Protein AF-A0A1M6MEI1-F1 (afdb_monomer)

Radius of gyration: 16.72 Å; Cα contacts (8 Å, |Δi|>4): 181; chains: 1; bounding box: 36×34×51 Å

Sequence (189 aa):
MNKIDYITAVLEKFIKTFIIKYEYYNIGIIKKIRIDSRKNLEYDEKKWCDYFLKKSCLNYCAKFMFLRLYEDKGFITSKLNRKGLVVWESFVKNIKERYDILYNLAVTDIINNDEVEDIFRETDYDMYKIDNELAHIIINGFLDVDFSRIEDEDLKEVFRNIYPLDEREEKNFSEFYLSAPAFDYILSL

pLDDT: mean 93.65, std 3.79, range [71.94, 98.62]

Secondary structure (DSSP, 8-state):
--HHHHHHHHHHHHHHHHHHHHTTTTHHHHHHHHHHTTGGGTS-HHHHHHHHHHHHHHHHHHHHHHHHHHHHTTSS---SSHHHHHHHHHH-SS-TT-HHHHHHHHHHHHHT-TTSHHHH---GGGGS---HHHHHHHHHHTTT--GGG--HHHHHHHHHHHS-HHHHHHH-TTTSSS--HHHHHHHH-

Mean predicted aligned error: 3.47 Å

Solvent-accessible surface area (backbone atoms only — not comparable to full-atom values): 10661 Å² total; per-residue (Å²): 131,58,74,57,59,50,53,36,54,39,49,51,52,44,47,54,52,50,49,69,72,43,74,77,54,62,50,74,58,55,53,48,52,35,56,76,69,60,43,59,83,82,37,58,72,66,60,43,52,54,50,52,53,52,52,24,47,47,23,51,53,33,45,51,54,49,53,44,32,39,27,58,64,60,79,40,83,61,48,62,39,53,71,14,42,56,51,46,51,71,73,40,84,89,54,59,85,40,33,26,59,51,50,52,53,53,52,56,60,49,57,75,33,83,93,44,32,72,45,64,54,87,49,84,60,61,75,66,78,71,41,46,68,59,29,40,49,51,38,66,61,37,28,86,60,76,36,60,79,62,49,73,67,55,52,44,52,37,45,45,66,82,51,32,69,68,58,42,71,73,61,38,63,90,75,46,76,74,85,46,45,24,33,53,51,57,78,69,110

Organism: NCBI:txid1121266

Nearest PDB structures (foldseek):
  3nuh-assembly1_A-2  TM=3.455E-01  e=3.089E+00  Escherichia coli K-12

Foldseek 3Di:
DDLLVLLLVLLLVLLVVQCVVCVPPPLVVQVVVCVVLVVVVVDDSNLSSSLLSNLLSLLVSLVLLVLLQCCLLPVFPDCLALVNLVVLPVVDDPCSLFLLVSVVVSLVRVCPDPVCVQSSPDDPSCPDRCGSVSSCSNSVSCHPPRSPPQDLVSLLSSCCSNCPPVNCVVSVSVPRDDDSRSSVVSVVD

Structure (mmCIF, N/CA/C/O backbone):
data_AF-A0A1M6MEI1-F1
#
_entry.id   AF-A0A1M6MEI1-F1
#
loop_
_atom_site.group_PDB
_atom_site.id
_atom_site.type_symbol
_atom_site.label_atom_id
_atom_site.label_alt_id
_atom_site.label_comp_id
_atom_site.label_asym_id
_atom_site.label_entity_id
_atom_site.label_seq_id
_atom_site.pdbx_PDB_ins_code
_atom_site.Cartn_x
_atom_site.Cartn_y
_atom_site.Cartn_z
_atom_site.occupancy
_atom_site.B_iso_or_equiv
_atom_site.auth_seq_id
_atom_site.auth_comp_id
_atom_site.auth_asym_id
_atom_site.auth_atom_id
_atom_site.pdbx_PDB_model_num
ATOM 1 N N . MET A 1 1 ? -0.232 20.319 10.196 1.00 71.94 1 MET A N 1
ATOM 2 C CA . MET A 1 1 ? -0.206 19.394 9.050 1.00 71.94 1 MET A CA 1
ATOM 3 C C . MET A 1 1 ? -1.643 19.001 8.776 1.00 71.94 1 MET A C 1
ATOM 5 O O . MET A 1 1 ? -2.331 18.690 9.747 1.00 71.94 1 MET A O 1
ATOM 9 N N . ASN A 1 2 ? -2.134 19.148 7.544 1.00 89.50 2 ASN A N 1
ATOM 10 C CA . ASN A 1 2 ? -3.510 18.751 7.235 1.00 89.50 2 ASN A CA 1
ATOM 11 C C . ASN A 1 2 ? -3.611 17.201 7.216 1.00 89.50 2 ASN A C 1
ATOM 13 O O . ASN A 1 2 ? -2.599 16.504 7.338 1.00 89.50 2 ASN A O 1
ATOM 17 N N . LYS A 1 3 ? -4.829 16.650 7.128 1.00 92.12 3 LYS A N 1
ATOM 18 C CA . LYS A 1 3 ? -5.055 15.190 7.163 1.00 92.12 3 LYS A CA 1
ATOM 19 C C . LYS A 1 3 ? -4.342 14.466 6.011 1.00 92.12 3 LYS A C 1
ATOM 21 O O . LYS A 1 3 ? -3.754 13.412 6.234 1.00 92.12 3 LYS A O 1
ATOM 26 N N . ILE A 1 4 ? -4.382 15.042 4.812 1.00 94.94 4 ILE A N 1
ATOM 27 C CA . ILE A 1 4 ? -3.808 14.470 3.590 1.00 94.94 4 ILE A CA 1
ATOM 28 C C . ILE A 1 4 ? -2.283 14.459 3.652 1.00 94.94 4 ILE A C 1
ATOM 30 O O . ILE A 1 4 ? -1.674 13.423 3.395 1.00 94.94 4 ILE A O 1
ATOM 34 N N . ASP A 1 5 ? -1.668 15.554 4.091 1.00 95.44 5 ASP A N 1
ATOM 35 C CA . ASP A 1 5 ? -0.231 15.667 4.337 1.00 95.44 5 ASP A CA 1
ATOM 36 C C . ASP A 1 5 ? 0.234 14.605 5.344 1.00 95.44 5 ASP A C 1
ATOM 38 O O . ASP A 1 5 ? 1.271 13.973 5.158 1.00 95.44 5 ASP A O 1
ATOM 42 N N . TYR A 1 6 ? -0.541 14.382 6.415 1.00 96.50 6 TYR A N 1
ATOM 43 C CA . TYR A 1 6 ? -0.221 13.363 7.416 1.00 96.50 6 TYR A CA 1
ATOM 44 C C . TYR A 1 6 ? -0.275 11.955 6.825 1.00 96.50 6 TYR A C 1
ATOM 46 O O . TYR A 1 6 ? 0.666 11.181 7.007 1.00 96.50 6 TYR A O 1
ATOM 54 N N . ILE A 1 7 ? -1.345 11.632 6.091 1.00 97.12 7 ILE A N 1
ATOM 55 C CA . ILE A 1 7 ? -1.482 10.330 5.433 1.00 97.12 7 ILE A CA 1
ATOM 56 C C . ILE A 1 7 ? -0.337 10.115 4.439 1.00 97.12 7 ILE A C 1
ATOM 58 O O . ILE A 1 7 ? 0.319 9.073 4.465 1.00 97.12 7 ILE A O 1
ATOM 62 N N . THR A 1 8 ? -0.057 11.128 3.621 1.00 97.62 8 THR A N 1
ATOM 63 C CA . THR A 1 8 ? 1.033 11.135 2.643 1.00 97.62 8 THR A CA 1
ATOM 64 C C . THR A 1 8 ? 2.371 10.857 3.325 1.00 97.62 8 THR A C 1
ATOM 66 O O . THR A 1 8 ? 3.061 9.922 2.934 1.00 97.62 8 THR A O 1
ATOM 69 N N . ALA A 1 9 ? 2.706 11.570 4.404 1.00 97.88 9 ALA A N 1
ATOM 70 C CA . ALA A 1 9 ? 3.971 11.389 5.117 1.00 97.88 9 ALA A CA 1
ATOM 71 C C . ALA A 1 9 ? 4.140 9.973 5.704 1.00 97.88 9 ALA A C 1
ATOM 73 O O . ALA A 1 9 ? 5.242 9.413 5.709 1.00 97.88 9 ALA A O 1
ATOM 74 N N . VAL A 1 10 ? 3.055 9.362 6.195 1.00 98.12 10 VAL A N 1
ATOM 75 C CA . VAL A 1 10 ? 3.074 7.967 6.666 1.00 98.12 10 VAL A CA 1
ATOM 76 C C . VAL A 1 10 ? 3.338 7.007 5.505 1.00 98.12 10 VAL A C 1
ATOM 78 O O . VAL A 1 10 ? 4.180 6.113 5.637 1.00 98.12 10 VAL A O 1
ATOM 81 N N . LEU A 1 11 ? 2.673 7.200 4.361 1.00 98.50 11 LEU A N 1
ATOM 82 C CA . LEU A 1 11 ? 2.892 6.378 3.169 1.00 98.50 11 LEU A CA 1
ATOM 83 C 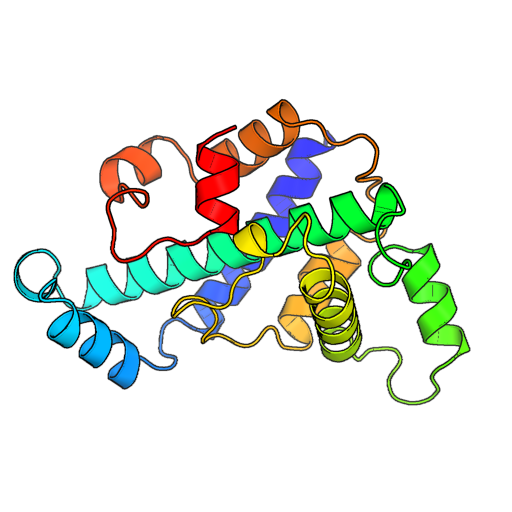C . LEU A 1 11 ? 4.298 6.558 2.600 1.00 98.50 11 LEU A C 1
ATOM 85 O O . LEU A 1 11 ? 4.933 5.568 2.266 1.00 98.50 11 LEU A O 1
ATOM 89 N N . GLU A 1 12 ? 4.837 7.773 2.549 1.00 98.31 12 GLU A N 1
ATOM 90 C CA . GLU A 1 12 ? 6.216 8.026 2.118 1.00 98.31 12 GLU A CA 1
ATOM 91 C C . GLU A 1 12 ? 7.230 7.290 2.998 1.00 98.31 12 GLU A C 1
ATOM 93 O O . GLU A 1 12 ? 8.173 6.676 2.489 1.00 98.31 12 GLU A O 1
ATOM 98 N N . LYS A 1 13 ? 7.017 7.291 4.321 1.00 98.50 13 LYS A N 1
ATOM 99 C CA . LYS A 1 13 ? 7.840 6.515 5.255 1.00 98.50 13 LYS A CA 1
ATOM 100 C C . LYS A 1 13 ? 7.749 5.020 4.956 1.00 98.50 13 LYS A C 1
ATOM 102 O O . LYS A 1 13 ? 8.784 4.359 4.891 1.00 98.50 13 LYS A O 1
ATOM 107 N N . PHE A 1 14 ? 6.540 4.497 4.760 1.00 98.62 14 PHE A N 1
ATOM 108 C CA . PHE A 1 14 ? 6.327 3.099 4.390 1.00 98.62 14 PHE A CA 1
ATOM 109 C C . PHE A 1 14 ? 7.024 2.756 3.068 1.00 98.62 14 PHE A C 1
ATOM 111 O O . PHE A 1 14 ? 7.788 1.796 3.026 1.00 98.62 14 PHE A O 1
ATOM 118 N N . ILE A 1 15 ? 6.833 3.571 2.026 1.00 98.56 15 ILE A N 1
ATOM 119 C CA . ILE A 1 15 ? 7.436 3.391 0.701 1.00 98.56 15 ILE A CA 1
ATOM 120 C C . ILE A 1 15 ? 8.951 3.346 0.827 1.00 98.56 15 ILE A C 1
ATOM 122 O O . ILE A 1 15 ? 9.580 2.406 0.350 1.00 98.56 15 ILE A O 1
ATOM 126 N N . LYS A 1 16 ? 9.554 4.323 1.507 1.00 98.44 16 LYS A N 1
ATOM 127 C CA . LYS A 1 16 ? 11.005 4.365 1.696 1.00 98.44 16 LYS A CA 1
ATOM 128 C C . LYS A 1 16 ? 11.522 3.086 2.358 1.00 98.44 16 LYS A C 1
ATOM 130 O O . LYS A 1 16 ? 12.488 2.505 1.868 1.00 98.44 16 LYS A O 1
ATOM 135 N N . THR A 1 17 ? 10.883 2.639 3.439 1.00 98.50 17 THR A N 1
ATOM 136 C CA . THR A 1 17 ? 11.276 1.402 4.127 1.00 98.50 17 THR A CA 1
ATOM 137 C C . THR A 1 17 ? 11.083 0.176 3.236 1.00 98.50 17 THR A C 1
ATOM 139 O O . THR A 1 17 ? 11.976 -0.664 3.168 1.00 98.50 17 THR A O 1
ATOM 142 N N . PHE A 1 18 ? 9.966 0.085 2.512 1.00 98.50 18 PHE A N 1
ATOM 143 C CA . PHE A 1 18 ? 9.658 -1.026 1.612 1.00 98.50 18 PHE A CA 1
ATOM 144 C C . PHE A 1 18 ? 10.686 -1.147 0.481 1.00 98.50 18 PHE A C 1
ATOM 146 O O . PHE A 1 18 ? 11.224 -2.231 0.259 1.00 98.50 18 PHE A O 1
ATOM 153 N N . ILE A 1 19 ? 11.009 -0.037 -0.192 1.00 97.88 19 ILE A N 1
ATOM 154 C CA . ILE A 1 19 ? 11.993 -0.022 -1.282 1.00 97.88 19 ILE A CA 1
ATOM 155 C C . ILE A 1 19 ? 13.370 -0.452 -0.770 1.00 97.88 19 ILE A C 1
ATOM 157 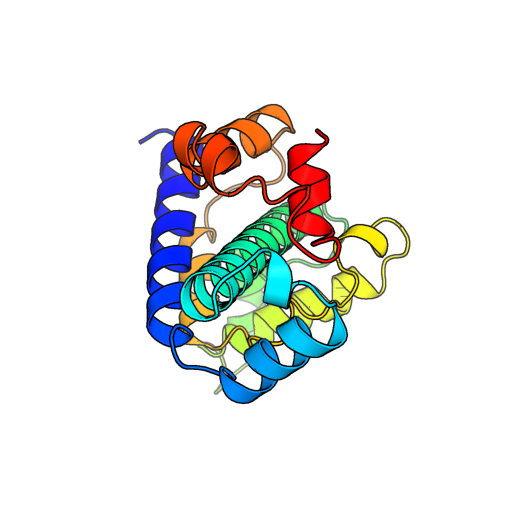O O . ILE A 1 19 ? 13.956 -1.367 -1.337 1.00 97.88 19 ILE A O 1
ATOM 161 N N . ILE A 1 20 ? 13.861 0.132 0.332 1.00 97.38 20 ILE A N 1
ATOM 162 C CA . ILE A 1 20 ? 15.171 -0.226 0.911 1.00 97.38 20 ILE A CA 1
ATOM 163 C C . ILE A 1 20 ? 15.230 -1.716 1.261 1.00 97.38 20 ILE A C 1
ATOM 165 O O . ILE A 1 20 ? 16.236 -2.383 1.031 1.00 97.38 20 ILE A O 1
ATOM 169 N N . LYS A 1 21 ? 14.146 -2.245 1.825 1.00 96.56 21 LYS A N 1
ATOM 170 C CA . LYS A 1 21 ? 14.078 -3.633 2.280 1.00 96.56 21 LYS A CA 1
ATOM 171 C C . LYS A 1 21 ? 14.090 -4.634 1.131 1.00 96.56 21 LYS A C 1
ATOM 173 O O . LYS A 1 21 ? 14.658 -5.716 1.271 1.00 96.56 21 LYS A O 1
ATOM 178 N N . TYR A 1 22 ? 13.457 -4.282 0.016 1.00 97.19 22 TYR A N 1
ATOM 179 C CA . TYR A 1 22 ? 13.192 -5.210 -1.076 1.00 97.19 22 TYR A CA 1
ATOM 180 C C . TYR A 1 22 ? 13.943 -4.917 -2.375 1.00 97.19 22 TYR A C 1
ATOM 182 O O . TYR A 1 22 ? 13.792 -5.692 -3.315 1.00 97.19 22 TYR A O 1
ATOM 190 N N . GLU A 1 23 ? 14.807 -3.897 -2.411 1.00 93.00 23 GLU A N 1
ATOM 191 C CA . GLU A 1 23 ? 15.636 -3.527 -3.574 1.00 93.00 23 GLU A CA 1
ATOM 192 C C . GLU A 1 23 ? 16.345 -4.739 -4.200 1.00 93.00 23 GLU A C 1
ATOM 194 O O . GLU A 1 23 ? 16.345 -4.908 -5.418 1.00 93.00 23 GLU A O 1
ATOM 199 N N . TYR A 1 24 ? 16.880 -5.634 -3.361 1.00 90.75 24 TYR A N 1
ATOM 200 C CA . TYR A 1 24 ? 17.594 -6.834 -3.810 1.00 90.75 24 TYR A CA 1
ATOM 201 C C . TYR A 1 24 ? 16.831 -8.147 -3.605 1.00 90.75 24 TYR A C 1
ATOM 203 O O . TYR A 1 24 ? 17.359 -9.235 -3.856 1.00 90.75 24 TYR A O 1
ATOM 211 N N . TYR A 1 25 ? 15.586 -8.074 -3.145 1.00 87.69 25 TYR A N 1
ATOM 212 C CA . TYR A 1 25 ? 14.797 -9.253 -2.823 1.00 87.69 25 TYR A CA 1
ATOM 213 C C . TYR A 1 25 ? 14.181 -9.858 -4.080 1.00 87.69 25 TYR A C 1
ATOM 215 O O . TYR A 1 25 ? 13.648 -9.151 -4.930 1.00 87.69 25 TYR A O 1
ATOM 223 N N . ASN A 1 26 ? 14.244 -11.185 -4.202 1.00 88.94 26 ASN A N 1
ATOM 224 C CA . ASN A 1 26 ? 13.661 -11.928 -5.321 1.00 88.94 26 ASN A CA 1
ATOM 225 C C . ASN A 1 26 ? 14.102 -11.467 -6.727 1.00 88.94 26 ASN A C 1
ATOM 227 O O . ASN A 1 26 ? 13.437 -11.821 -7.698 1.00 88.94 26 ASN A O 1
ATOM 231 N N . ILE A 1 27 ? 15.243 -10.772 -6.881 1.00 90.25 27 ILE A N 1
ATOM 232 C CA . ILE A 1 27 ? 15.723 -10.285 -8.192 1.00 90.25 27 ILE A CA 1
ATOM 233 C C . ILE A 1 27 ? 15.721 -11.414 -9.233 1.00 90.25 27 ILE A C 1
ATOM 235 O O . ILE A 1 27 ? 15.251 -11.219 -10.348 1.00 90.25 27 ILE A O 1
ATOM 239 N N . GLY A 1 28 ? 16.198 -12.616 -8.891 1.00 90.50 28 GLY A N 1
ATOM 240 C CA . GLY A 1 28 ? 16.197 -13.749 -9.825 1.00 90.50 28 GLY A CA 1
ATOM 241 C C . GLY A 1 28 ? 14.801 -14.116 -10.349 1.00 90.50 28 GLY A C 1
ATOM 242 O O . GLY A 1 28 ? 14.644 -14.406 -11.533 1.00 90.50 28 GLY A O 1
ATOM 243 N N . ILE A 1 29 ? 13.782 -14.046 -9.489 1.00 92.81 29 ILE A N 1
ATOM 244 C CA . ILE A 1 29 ? 12.383 -14.298 -9.858 1.00 92.81 29 ILE A CA 1
ATOM 245 C C . ILE A 1 29 ? 11.860 -13.145 -10.719 1.00 92.81 29 ILE A C 1
ATOM 247 O O . ILE A 1 29 ? 11.308 -13.388 -11.785 1.00 92.81 29 ILE A O 1
ATOM 251 N N . ILE A 1 30 ? 12.110 -11.897 -10.323 1.00 93.62 30 ILE A N 1
ATOM 252 C CA . ILE A 1 30 ? 11.672 -10.699 -11.057 1.00 93.62 30 ILE A CA 1
ATOM 253 C C . ILE A 1 30 ? 12.281 -10.662 -12.468 1.00 93.62 30 ILE A C 1
ATOM 255 O O . ILE A 1 30 ? 11.588 -10.362 -13.442 1.00 93.62 30 ILE A O 1
ATOM 259 N N . LYS A 1 31 ? 13.555 -11.050 -12.613 1.00 92.62 31 LYS A N 1
ATOM 260 C CA . LYS A 1 31 ? 14.217 -11.230 -13.915 1.00 92.62 31 LYS A CA 1
ATOM 261 C C . LYS A 1 31 ? 13.522 -12.282 -14.767 1.00 92.62 31 LYS A C 1
ATOM 263 O O . LYS A 1 31 ? 13.373 -12.079 -15.969 1.00 92.62 31 LYS A O 1
ATOM 268 N N . LYS A 1 32 ? 13.118 -13.401 -14.162 1.00 93.69 32 LYS A N 1
ATOM 269 C CA . LYS A 1 32 ? 12.383 -14.455 -14.862 1.00 93.69 32 LYS A CA 1
ATOM 270 C C . LYS A 1 32 ? 11.028 -13.933 -15.353 1.00 93.69 32 LYS A C 1
ATOM 272 O O . LYS A 1 32 ? 10.746 -14.073 -16.535 1.00 93.69 32 LYS A O 1
ATOM 277 N N . ILE A 1 33 ? 10.272 -13.224 -14.508 1.00 94.19 33 ILE A N 1
ATOM 278 C CA . ILE A 1 33 ? 8.998 -12.582 -14.887 1.00 94.19 33 ILE A CA 1
ATOM 279 C C . ILE A 1 33 ? 9.200 -11.618 -16.071 1.00 94.19 33 ILE A C 1
ATOM 281 O O . ILE A 1 33 ? 8.412 -11.619 -17.017 1.00 94.19 33 ILE A O 1
ATOM 285 N N . ARG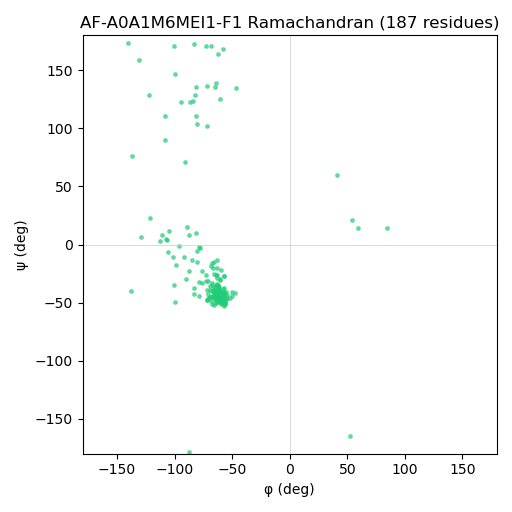 A 1 34 ? 10.290 -10.836 -16.089 1.00 94.38 34 ARG A N 1
ATOM 286 C CA . ARG A 1 34 ? 10.635 -9.960 -17.229 1.00 94.38 34 ARG A CA 1
ATOM 287 C C . ARG A 1 34 ? 10.774 -10.718 -18.548 1.00 94.38 34 ARG A C 1
ATOM 289 O O . ARG A 1 34 ? 10.341 -10.235 -19.592 1.00 94.38 34 ARG A O 1
ATOM 296 N N . ILE A 1 35 ? 11.446 -11.866 -18.508 1.00 91.75 35 ILE A N 1
ATOM 297 C CA . ILE A 1 35 ? 11.702 -12.693 -19.691 1.00 91.75 35 ILE A CA 1
ATOM 298 C C . ILE A 1 35 ? 10.401 -13.361 -20.140 1.00 91.75 35 ILE A C 1
ATOM 300 O O . ILE A 1 35 ? 10.047 -13.278 -21.315 1.00 91.75 35 ILE A O 1
ATOM 304 N N . ASP A 1 36 ? 9.662 -13.953 -19.202 1.00 92.19 36 ASP A N 1
ATOM 305 C CA . ASP A 1 36 ? 8.414 -14.670 -19.475 1.00 92.19 36 ASP A CA 1
ATOM 306 C C . ASP A 1 36 ? 7.332 -13.724 -20.033 1.00 92.19 36 ASP A C 1
ATOM 308 O O . ASP A 1 36 ? 6.588 -14.088 -20.944 1.00 92.19 36 ASP A O 1
ATOM 312 N N . SER A 1 37 ? 7.309 -12.468 -19.573 1.00 90.94 37 SER A N 1
ATOM 313 C CA . SER A 1 37 ? 6.423 -11.407 -20.078 1.00 90.94 37 SER A CA 1
ATOM 314 C C . SER A 1 37 ? 6.869 -10.772 -21.401 1.00 90.94 37 SER A C 1
ATOM 316 O O . SER A 1 37 ? 6.164 -9.916 -21.933 1.00 90.94 37 SER A O 1
ATOM 318 N N . ARG A 1 38 ? 8.031 -11.168 -21.946 1.00 90.06 38 ARG A N 1
ATOM 319 C CA . ARG A 1 38 ? 8.661 -10.603 -23.161 1.00 90.06 38 ARG A CA 1
ATOM 320 C C . ARG A 1 38 ? 8.975 -9.105 -23.088 1.00 90.06 38 ARG A C 1
ATOM 322 O O . ARG A 1 38 ? 9.307 -8.485 -24.098 1.00 90.06 38 ARG A O 1
ATOM 329 N N . LYS A 1 39 ? 8.930 -8.517 -21.892 1.00 87.56 39 LYS A N 1
ATOM 330 C CA . LYS A 1 39 ? 9.238 -7.102 -21.650 1.00 87.56 39 LYS A CA 1
ATOM 331 C C . LYS A 1 39 ? 10.739 -6.809 -21.606 1.00 87.56 39 LYS A C 1
ATOM 333 O O . LYS A 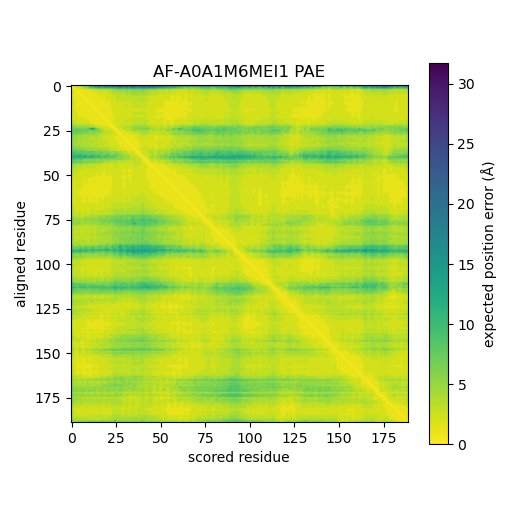1 39 ? 11.141 -5.653 -21.530 1.00 87.56 39 LYS A O 1
ATOM 338 N N . ASN A 1 40 ? 11.585 -7.832 -21.738 1.00 83.38 40 ASN A N 1
ATOM 339 C CA . ASN A 1 40 ? 13.043 -7.707 -21.836 1.00 83.38 40 ASN A CA 1
ATOM 340 C C . ASN A 1 40 ? 13.540 -6.932 -23.074 1.00 83.38 40 ASN A C 1
ATOM 342 O O . ASN A 1 40 ? 14.719 -6.591 -23.118 1.00 83.38 40 ASN A O 1
ATOM 346 N N . LEU A 1 41 ? 12.680 -6.684 -24.069 1.00 85.00 41 LEU A N 1
ATOM 347 C CA . LEU A 1 41 ? 12.983 -5.836 -25.232 1.00 85.00 41 LEU A CA 1
ATOM 348 C C . LEU A 1 41 ? 12.684 -4.349 -24.985 1.00 85.00 41 LEU A C 1
ATOM 350 O O . LEU A 1 41 ? 13.243 -3.497 -25.667 1.00 85.00 41 LEU A O 1
ATOM 354 N N . GLU A 1 42 ? 11.807 -4.048 -24.027 1.00 87.00 42 GLU A N 1
ATOM 355 C CA . GLU A 1 42 ? 11.344 -2.689 -23.715 1.00 87.00 42 GLU A CA 1
ATOM 356 C C . GLU A 1 42 ? 12.067 -2.110 -22.491 1.00 87.00 42 GLU A C 1
ATOM 358 O O . GLU A 1 42 ? 12.355 -0.916 -22.438 1.00 87.00 42 GLU A O 1
ATOM 363 N N . TYR A 1 43 ? 12.385 -2.964 -21.513 1.00 89.50 43 TYR A N 1
ATOM 364 C CA . TYR A 1 43 ? 12.997 -2.568 -20.250 1.00 89.50 43 TYR A CA 1
ATOM 365 C C . TYR A 1 43 ? 14.326 -3.284 -20.031 1.00 89.50 43 TYR A C 1
ATOM 367 O O . TYR A 1 43 ? 14.414 -4.523 -20.044 1.00 89.50 43 TYR A O 1
ATOM 375 N N . ASP A 1 44 ? 15.362 -2.500 -19.730 1.00 93.38 44 ASP A N 1
ATOM 376 C CA . ASP A 1 44 ? 16.565 -3.052 -19.125 1.00 93.38 44 ASP A CA 1
ATOM 377 C C . ASP A 1 44 ? 16.246 -3.664 -17.751 1.00 93.38 44 ASP A C 1
ATOM 379 O O . ASP A 1 44 ? 15.171 -3.482 -17.174 1.00 93.38 44 ASP A O 1
ATOM 383 N N . GLU A 1 45 ? 17.172 -4.473 -17.251 1.00 92.38 45 GLU A N 1
ATOM 384 C CA . GLU A 1 45 ? 16.929 -5.266 -16.052 1.00 92.38 45 GLU A CA 1
ATOM 385 C C . GLU A 1 45 ? 16.733 -4.401 -14.809 1.00 92.38 45 GLU A C 1
ATOM 387 O O . GLU A 1 45 ? 15.856 -4.689 -13.997 1.00 92.38 45 GLU A O 1
ATOM 392 N N . LYS A 1 46 ? 17.534 -3.342 -14.676 1.00 92.94 46 LYS A N 1
ATOM 393 C CA . LYS A 1 46 ? 17.491 -2.460 -13.518 1.00 92.94 46 LYS A CA 1
ATOM 394 C C . LYS A 1 46 ? 16.169 -1.705 -13.508 1.00 92.94 46 LYS A C 1
ATOM 396 O O . LYS A 1 46 ? 15.437 -1.779 -12.528 1.00 92.94 46 LYS A O 1
ATOM 401 N N . LYS A 1 47 ? 15.818 -1.081 -14.637 1.00 93.50 47 LYS A N 1
ATOM 402 C CA . LYS A 1 47 ? 14.557 -0.352 -14.795 1.00 93.50 47 LYS A CA 1
ATOM 403 C C . LYS A 1 47 ? 13.351 -1.247 -14.526 1.00 93.50 47 LYS A C 1
ATOM 405 O O . LYS A 1 47 ? 12.429 -0.835 -13.831 1.00 93.50 47 LYS A O 1
ATOM 410 N N . TRP A 1 48 ? 13.372 -2.483 -15.027 1.00 95.25 48 TRP A N 1
ATOM 411 C CA . TRP A 1 48 ? 12.317 -3.457 -14.761 1.00 95.25 48 TRP A CA 1
ATOM 412 C C . TRP A 1 48 ? 12.157 -3.755 -13.268 1.00 95.25 48 TRP A C 1
ATOM 414 O O . TRP A 1 48 ? 11.042 -3.683 -12.756 1.00 95.25 48 TRP A O 1
ATOM 424 N N . CYS A 1 49 ? 13.250 -4.078 -12.572 1.00 95.38 49 CYS A N 1
ATOM 425 C CA . CYS A 1 49 ? 13.210 -4.370 -11.141 1.00 95.38 49 CYS A CA 1
ATOM 426 C C . CYS A 1 49 ? 12.729 -3.159 -10.332 1.00 95.38 49 CYS A C 1
ATOM 428 O O . CYS A 1 49 ? 11.847 -3.309 -9.488 1.00 95.38 49 CYS A O 1
ATOM 430 N N . ASP A 1 50 ? 13.237 -1.964 -10.642 1.00 95.31 50 ASP A N 1
ATOM 431 C CA . ASP A 1 50 ? 12.863 -0.718 -9.966 1.00 95.31 50 ASP A CA 1
ATOM 432 C C . ASP A 1 50 ? 11.366 -0.414 -10.149 1.00 95.31 50 ASP A C 1
ATOM 434 O O . ASP A 1 50 ? 10.665 -0.055 -9.199 1.00 95.31 50 ASP A O 1
ATOM 438 N N . TYR A 1 51 ? 10.849 -0.587 -11.369 1.00 96.50 51 TYR A N 1
ATOM 439 C CA . TYR A 1 51 ? 9.447 -0.324 -11.697 1.00 96.50 51 TYR A CA 1
ATOM 440 C C . TYR A 1 51 ? 8.525 -1.371 -11.073 1.00 96.50 51 TYR A C 1
ATOM 442 O O . TYR A 1 51 ? 7.505 -1.013 -10.482 1.00 96.50 51 TYR A O 1
ATOM 450 N N . PHE A 1 52 ? 8.904 -2.649 -11.134 1.00 97.06 52 PHE A N 1
ATOM 451 C CA . PHE A 1 52 ? 8.167 -3.742 -10.507 1.00 97.06 52 PHE A CA 1
ATOM 452 C C . PHE A 1 52 ? 8.044 -3.531 -9.000 1.00 97.06 52 PHE A C 1
ATOM 454 O O . PHE A 1 52 ? 6.943 -3.594 -8.449 1.00 97.06 52 PHE A O 1
ATOM 461 N N . LEU A 1 53 ? 9.155 -3.205 -8.340 1.00 97.50 53 LEU A N 1
ATOM 462 C CA . LEU A 1 53 ? 9.189 -2.972 -6.904 1.00 97.50 53 LEU A CA 1
ATOM 463 C C . LEU A 1 53 ? 8.346 -1.752 -6.503 1.00 97.50 53 LEU A C 1
ATOM 465 O O . LEU A 1 53 ? 7.543 -1.833 -5.572 1.00 97.50 53 LEU A O 1
ATOM 469 N N . LYS A 1 54 ? 8.478 -0.628 -7.220 1.00 97.56 54 LYS A N 1
ATOM 470 C CA . LYS A 1 54 ? 7.709 0.589 -6.922 1.00 97.56 54 LYS A CA 1
ATOM 471 C C . LYS A 1 54 ? 6.211 0.398 -7.175 1.00 97.56 54 LYS A C 1
ATOM 473 O O . LYS A 1 54 ? 5.425 0.788 -6.313 1.00 97.56 54 LYS A O 1
ATOM 478 N N . LYS A 1 55 ? 5.804 -0.236 -8.282 1.00 97.81 55 LYS A N 1
ATOM 479 C CA . LYS A 1 55 ? 4.385 -0.533 -8.553 1.00 97.81 55 LYS A CA 1
ATOM 480 C C . LYS A 1 55 ? 3.805 -1.492 -7.507 1.00 97.81 55 LYS A C 1
ATOM 482 O O . LYS A 1 55 ? 2.707 -1.248 -7.017 1.00 97.81 55 LYS A O 1
ATOM 487 N N . SER A 1 56 ? 4.575 -2.495 -7.072 1.00 98.12 56 SER A N 1
ATOM 488 C CA . SER A 1 56 ? 4.185 -3.371 -5.952 1.00 98.12 56 SER A CA 1
ATOM 489 C C . SER A 1 56 ? 3.947 -2.585 -4.668 1.00 98.12 56 SER A C 1
ATOM 491 O O . SER A 1 56 ? 2.926 -2.752 -4.007 1.00 98.12 56 SER A O 1
ATOM 493 N N . CYS A 1 57 ? 4.863 -1.675 -4.336 1.00 98.44 57 CYS A N 1
ATOM 494 C CA . CYS A 1 57 ? 4.742 -0.838 -3.151 1.00 98.44 57 CYS A CA 1
ATOM 495 C C . CYS A 1 57 ? 3.490 0.053 -3.195 1.00 98.44 57 CYS A C 1
ATOM 497 O O . CYS A 1 57 ? 2.781 0.153 -2.196 1.00 98.44 57 CYS A O 1
ATOM 499 N N . LEU A 1 58 ? 3.198 0.677 -4.341 1.00 98.25 58 LEU A N 1
ATOM 500 C CA . LEU A 1 58 ? 1.998 1.505 -4.516 1.00 98.25 58 LEU A CA 1
ATOM 501 C C . LEU A 1 58 ? 0.711 0.672 -4.421 1.00 98.25 58 LEU A C 1
ATOM 503 O O . LEU A 1 58 ? -0.258 1.129 -3.815 1.00 98.25 58 LEU A O 1
ATOM 507 N N . ASN A 1 59 ? 0.720 -0.567 -4.925 1.00 98.12 59 ASN A N 1
ATOM 508 C CA . ASN A 1 59 ? -0.381 -1.516 -4.744 1.00 98.12 59 ASN A CA 1
ATOM 509 C C . ASN A 1 59 ? -0.620 -1.836 -3.264 1.00 98.12 59 ASN A C 1
ATOM 511 O O . ASN A 1 59 ? -1.762 -1.809 -2.811 1.00 98.12 59 ASN A O 1
ATOM 515 N N . TYR A 1 60 ? 0.441 -2.058 -2.482 1.00 98.38 60 TYR A N 1
ATOM 516 C CA . TYR A 1 60 ? 0.316 -2.237 -1.034 1.00 98.38 60 TYR A CA 1
ATOM 517 C C . TYR A 1 60 ? -0.228 -0.993 -0.334 1.00 98.38 60 TYR A C 1
ATOM 519 O O . TYR A 1 60 ? -1.126 -1.121 0.497 1.00 98.38 60 TYR A O 1
ATOM 527 N N . CYS A 1 61 ? 0.255 0.204 -0.684 1.00 98.38 61 CYS A N 1
ATOM 528 C CA . CYS A 1 61 ? -0.301 1.452 -0.160 1.00 98.38 61 CYS A CA 1
ATOM 529 C C . CYS A 1 61 ? -1.810 1.537 -0.434 1.00 98.38 61 CYS A C 1
ATOM 531 O O . CYS A 1 61 ? -2.579 1.831 0.479 1.00 98.38 61 CYS A O 1
ATOM 533 N N . ALA A 1 62 ? -2.241 1.210 -1.655 1.00 97.94 62 ALA A N 1
ATOM 534 C CA . ALA A 1 62 ? -3.648 1.229 -2.044 1.00 97.94 62 ALA A CA 1
ATOM 535 C C . ALA A 1 62 ? -4.474 0.200 -1.260 1.00 97.94 62 ALA A C 1
ATOM 537 O O . ALA A 1 62 ? -5.471 0.565 -0.636 1.00 97.94 62 ALA A O 1
ATOM 538 N N . LYS A 1 63 ? -4.019 -1.061 -1.201 1.00 97.12 63 LYS A N 1
ATOM 539 C CA . LYS A 1 63 ? -4.668 -2.128 -0.417 1.00 97.12 63 LYS A CA 1
ATOM 540 C C . LYS A 1 63 ? -4.839 -1.718 1.045 1.00 97.12 63 LYS A C 1
ATOM 542 O O . LYS A 1 63 ? -5.909 -1.917 1.608 1.00 97.12 63 LYS A O 1
ATOM 547 N N . PHE A 1 64 ? -3.827 -1.105 1.661 1.00 97.00 64 PHE A N 1
ATOM 548 C CA . PHE A 1 64 ? -3.924 -0.619 3.040 1.00 97.00 64 PHE A CA 1
ATOM 549 C C . PHE A 1 64 ? -4.941 0.511 3.216 1.00 97.00 64 PHE A C 1
ATOM 551 O O . PHE A 1 64 ? -5.719 0.476 4.171 1.00 97.00 64 PHE A O 1
ATOM 558 N N . MET A 1 65 ? -4.952 1.496 2.312 1.00 96.94 65 MET A N 1
ATOM 559 C CA . MET A 1 65 ? -5.922 2.595 2.352 1.00 96.94 65 MET A CA 1
ATOM 560 C C . MET A 1 65 ? -7.353 2.057 2.253 1.00 96.94 65 MET A C 1
ATOM 562 O O . MET A 1 65 ? -8.194 2.407 3.079 1.00 96.94 65 MET A O 1
ATOM 566 N N . PHE A 1 66 ? -7.611 1.141 1.314 1.00 95.88 66 PHE A N 1
ATOM 567 C CA . PHE A 1 66 ? -8.910 0.480 1.198 1.00 95.88 66 PHE A CA 1
ATOM 568 C C . PHE A 1 66 ? -9.251 -0.340 2.433 1.00 95.88 66 PHE A C 1
ATOM 570 O O . PHE A 1 66 ? -10.349 -0.220 2.962 1.00 95.88 66 PHE A O 1
ATOM 577 N N . LEU A 1 67 ? -8.308 -1.112 2.961 1.00 95.69 67 LEU A N 1
ATOM 578 C CA . LEU A 1 67 ? -8.541 -1.920 4.151 1.00 95.69 67 LEU A CA 1
ATOM 579 C C . LEU A 1 67 ? -8.993 -1.064 5.345 1.00 95.69 67 LEU A C 1
ATOM 581 O O . LEU A 1 67 ? -9.945 -1.427 6.032 1.00 95.69 67 LEU A O 1
ATOM 585 N N . ARG A 1 68 ? -8.377 0.109 5.549 1.00 95.94 68 ARG A N 1
ATOM 586 C CA . ARG A 1 68 ? -8.799 1.080 6.574 1.00 95.94 68 ARG A CA 1
ATOM 587 C C . ARG A 1 68 ? -10.145 1.738 6.250 1.00 95.94 68 ARG A C 1
ATOM 589 O O . ARG A 1 68 ? -10.955 1.896 7.159 1.00 95.94 68 ARG A O 1
ATOM 596 N N . LEU A 1 69 ? -10.412 2.076 4.985 1.00 95.19 69 LEU A N 1
ATOM 597 C CA . LEU A 1 69 ? -11.714 2.591 4.532 1.00 95.19 69 LEU A CA 1
ATOM 598 C C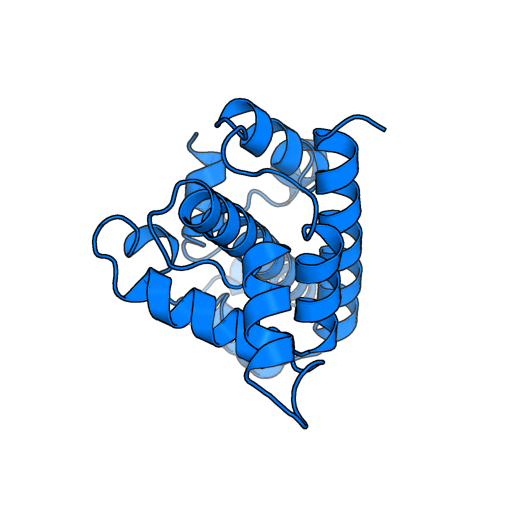 . LEU A 1 69 ? -12.854 1.621 4.848 1.00 95.19 69 LEU A C 1
ATOM 600 O O . LEU A 1 69 ? -13.841 2.013 5.469 1.00 95.19 69 LEU A O 1
ATOM 604 N N . TYR A 1 70 ? -12.719 0.362 4.432 1.00 93.56 70 TYR A N 1
ATOM 605 C CA . TYR A 1 70 ? -13.736 -0.665 4.644 1.00 93.56 70 TYR A CA 1
ATOM 606 C C . TYR A 1 70 ? -13.903 -0.990 6.131 1.00 93.56 70 TYR A C 1
ATOM 608 O O . TYR A 1 70 ? -15.026 -1.165 6.602 1.00 93.56 70 TYR A O 1
ATOM 616 N N . GLU A 1 71 ? -12.809 -1.001 6.894 1.00 94.06 71 GLU A N 1
ATOM 617 C CA . GLU A 1 71 ? -12.847 -1.192 8.343 1.00 94.06 71 GLU A CA 1
ATOM 618 C C . GLU A 1 71 ? -13.596 -0.070 9.072 1.00 94.06 71 GLU A C 1
ATOM 620 O O . GLU A 1 71 ? -14.486 -0.347 9.877 1.00 94.06 71 GLU A O 1
ATOM 625 N N . ASP A 1 72 ? -13.276 1.194 8.791 1.00 94.56 72 ASP A N 1
ATOM 626 C CA . ASP A 1 72 ? -13.876 2.333 9.497 1.00 94.56 72 ASP A CA 1
ATOM 627 C C . ASP A 1 72 ? -15.315 2.620 9.040 1.00 94.56 72 ASP A C 1
ATOM 629 O O . ASP A 1 72 ? -16.104 3.171 9.808 1.00 94.56 72 ASP A O 1
ATOM 633 N N . LYS A 1 73 ? -15.694 2.193 7.828 1.00 92.12 73 LYS A N 1
ATOM 634 C CA . LYS A 1 73 ? -17.092 2.185 7.362 1.00 92.12 73 LYS A CA 1
ATOM 635 C C . LYS A 1 73 ? -17.897 0.982 7.881 1.00 92.12 73 LYS A C 1
ATOM 637 O O . LYS A 1 73 ? -19.107 0.937 7.685 1.00 92.12 73 LYS A O 1
ATOM 642 N N . GLY A 1 74 ? -17.257 0.035 8.574 1.00 89.88 74 GLY A N 1
ATOM 643 C CA . GLY A 1 74 ? -17.920 -1.098 9.224 1.00 89.88 74 GLY A CA 1
ATOM 644 C C . GLY A 1 74 ? -18.200 -2.304 8.324 1.00 89.88 74 GLY A C 1
ATOM 645 O O . GLY A 1 74 ? -18.952 -3.184 8.734 1.00 89.88 74 GLY A O 1
ATOM 646 N N . PHE A 1 75 ? -17.595 -2.376 7.134 1.00 88.38 75 PHE A N 1
ATOM 647 C CA . PHE A 1 75 ? -17.703 -3.542 6.245 1.00 88.38 75 PHE A CA 1
ATOM 648 C C . PHE A 1 75 ? -16.909 -4.747 6.758 1.00 88.38 75 PHE A C 1
ATOM 650 O O . PHE A 1 75 ? -17.256 -5.887 6.465 1.00 88.38 75 PHE A O 1
ATOM 657 N N . ILE A 1 76 ? -15.853 -4.505 7.540 1.00 90.12 76 ILE A N 1
ATOM 658 C CA . ILE A 1 76 ? -15.087 -5.547 8.229 1.00 90.12 76 ILE A CA 1
ATOM 659 C C . ILE A 1 76 ? -14.894 -5.195 9.705 1.00 90.12 76 ILE A C 1
ATOM 661 O O . ILE A 1 76 ? -14.958 -4.035 10.113 1.00 90.12 76 ILE A O 1
ATOM 665 N N . THR A 1 77 ? -14.624 -6.211 10.525 1.00 89.81 77 THR A N 1
ATOM 666 C CA . THR A 1 77 ? -14.366 -6.019 11.959 1.00 89.81 77 THR A CA 1
ATOM 667 C C . THR A 1 77 ? -13.092 -5.208 12.182 1.00 89.81 77 THR A C 1
ATOM 669 O O . THR A 1 77 ? -12.061 -5.522 11.588 1.00 89.81 77 THR A O 1
ATOM 672 N N . SER A 1 78 ? -13.143 -4.236 13.099 1.00 91.44 78 SER A N 1
ATOM 673 C CA . SER A 1 78 ? -12.003 -3.390 13.463 1.00 91.44 78 SER A CA 1
ATOM 674 C C . SER A 1 78 ? -10.814 -4.177 14.025 1.00 91.44 78 SER A C 1
ATOM 676 O O . SER A 1 78 ? -10.947 -4.886 15.021 1.00 91.44 78 SER A O 1
ATOM 678 N N . LYS A 1 79 ? -9.646 -3.995 13.410 1.00 92.25 79 LYS A N 1
ATOM 679 C CA . LYS A 1 79 ? -8.346 -4.593 13.746 1.00 92.25 79 LYS A CA 1
ATOM 680 C C . LYS A 1 79 ? -7.212 -3.573 13.658 1.00 92.25 79 LYS A C 1
ATOM 682 O O . LYS A 1 79 ? -6.321 -3.604 14.499 1.00 92.25 79 LYS A O 1
ATOM 687 N N . LEU A 1 80 ? -7.237 -2.695 12.655 1.00 94.31 80 LEU A N 1
ATOM 688 C CA . LEU A 1 80 ? -6.116 -1.815 12.313 1.00 94.31 80 LEU A CA 1
ATOM 689 C C . LEU A 1 80 ? -6.253 -0.391 12.872 1.00 94.31 80 LEU A C 1
ATOM 691 O O . LEU A 1 80 ? -5.260 0.327 12.947 1.00 94.31 80 LEU A O 1
ATOM 695 N N . ASN A 1 81 ? -7.451 0.030 13.282 1.00 93.50 81 ASN A N 1
ATOM 696 C C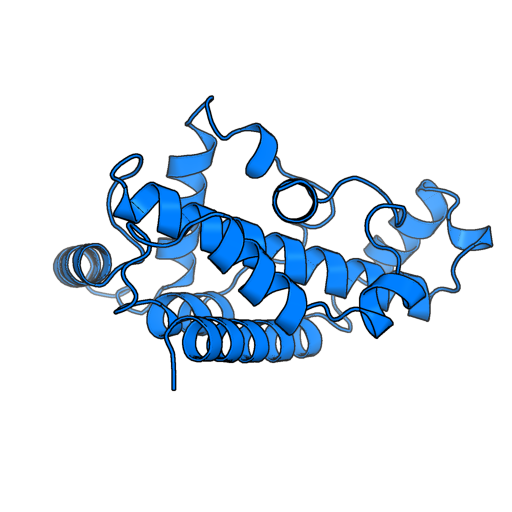A . ASN A 1 81 ? -7.656 1.261 14.054 1.00 93.50 81 ASN A CA 1
ATOM 697 C C . ASN A 1 81 ? -7.417 1.069 15.561 1.00 93.50 81 ASN A C 1
ATOM 699 O O . ASN A 1 81 ? -7.309 -0.049 16.074 1.00 93.50 81 ASN A O 1
ATOM 703 N N . ARG A 1 82 ? -7.431 2.185 16.304 1.00 94.25 82 ARG A N 1
ATOM 704 C CA . ARG A 1 82 ? -7.298 2.199 17.770 1.00 94.25 82 ARG A CA 1
ATOM 705 C C . ARG A 1 82 ? -8.250 1.238 18.485 1.00 94.25 82 ARG A C 1
ATOM 707 O O . ARG A 1 82 ? -7.841 0.578 19.436 1.00 94.25 82 ARG A O 1
ATOM 714 N N . LYS A 1 83 ? -9.510 1.141 18.048 1.00 92.88 83 LYS A N 1
ATOM 715 C CA . LYS A 1 83 ? -10.496 0.237 18.662 1.00 92.88 83 LYS A CA 1
ATOM 716 C C . LYS A 1 83 ? -10.084 -1.226 18.480 1.00 92.88 83 LYS A C 1
ATOM 718 O O . LYS A 1 83 ? -10.121 -1.984 19.446 1.00 92.88 83 LYS A O 1
ATOM 723 N N . GLY A 1 84 ? -9.677 -1.605 17.270 1.00 92.50 84 GLY A N 1
ATOM 724 C CA . GLY A 1 84 ? -9.187 -2.946 16.960 1.00 92.50 84 GLY A CA 1
ATOM 725 C C . GLY A 1 84 ? -7.923 -3.304 17.737 1.00 92.50 84 GLY A C 1
ATOM 726 O O . GLY A 1 84 ? -7.857 -4.377 18.338 1.00 92.50 84 GLY A O 1
ATOM 727 N N . LEU A 1 85 ? -6.967 -2.376 17.817 1.00 93.75 85 LEU A N 1
ATOM 728 C CA . LEU A 1 85 ? -5.709 -2.597 18.529 1.00 93.75 85 LEU A CA 1
ATOM 729 C C . LEU A 1 85 ? -5.921 -2.814 20.035 1.00 93.75 85 LEU A C 1
ATOM 731 O O . LEU A 1 85 ? -5.364 -3.749 20.601 1.00 93.75 85 LEU A O 1
ATOM 735 N N . VAL A 1 86 ? -6.790 -2.027 20.678 1.00 93.94 86 VAL A N 1
ATOM 736 C CA . VAL A 1 86 ? -7.127 -2.217 22.103 1.00 93.94 86 VAL A CA 1
ATOM 737 C C . VAL A 1 86 ? -7.735 -3.601 22.352 1.00 93.94 86 VAL A C 1
ATOM 739 O O . VAL A 1 86 ? -7.389 -4.271 23.328 1.00 93.94 86 VAL A O 1
ATOM 742 N N . VAL A 1 87 ? -8.622 -4.060 21.462 1.00 93.38 87 VAL A N 1
ATOM 743 C CA . VAL A 1 87 ? -9.202 -5.408 21.554 1.00 93.38 87 VAL A CA 1
ATOM 744 C C . VAL A 1 87 ? -8.109 -6.465 21.411 1.00 93.38 87 VAL A C 1
ATOM 746 O O . VAL A 1 87 ? -8.021 -7.363 22.249 1.00 93.38 87 VAL A O 1
ATOM 749 N N . TRP A 1 88 ? -7.235 -6.331 20.414 1.00 93.12 88 TRP A N 1
ATOM 750 C CA . TRP A 1 88 ? -6.109 -7.236 20.201 1.00 93.12 88 TRP A CA 1
ATOM 751 C C . TRP A 1 88 ? -5.205 -7.342 21.430 1.00 93.12 88 TRP A C 1
ATOM 753 O O . TRP A 1 88 ? -4.975 -8.441 21.931 1.00 93.12 88 TRP A O 1
ATOM 763 N N . GLU A 1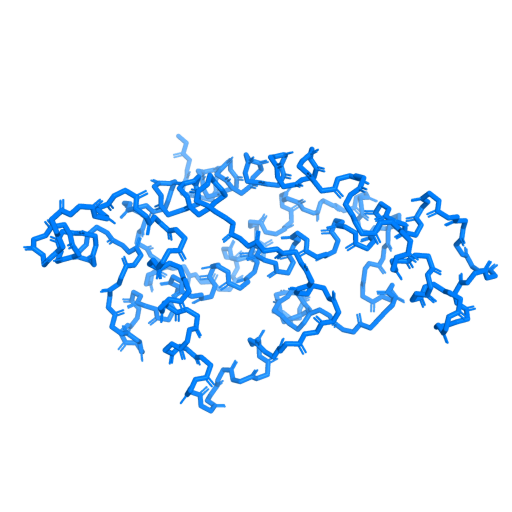 89 ? -4.762 -6.212 21.976 1.00 93.00 89 GLU A N 1
ATOM 764 C CA . GLU A 1 89 ? -3.874 -6.150 23.141 1.00 93.00 89 GLU A CA 1
ATOM 765 C C . GLU A 1 89 ? -4.495 -6.721 24.421 1.00 93.00 89 GLU A C 1
ATOM 767 O O . GLU A 1 89 ? -3.767 -7.157 25.323 1.00 93.00 89 GLU A O 1
ATOM 772 N N . SER A 1 90 ? -5.827 -6.702 24.515 1.00 93.31 90 SER A N 1
ATOM 773 C CA . SER A 1 90 ? -6.577 -7.325 25.608 1.00 93.31 90 SER A CA 1
ATOM 774 C C . SER A 1 90 ? -6.702 -8.843 25.440 1.00 93.31 90 SER A C 1
ATOM 776 O O . SER A 1 90 ? -6.702 -9.578 26.428 1.00 93.31 90 SER A O 1
ATOM 778 N N . PHE A 1 91 ? -6.774 -9.312 24.192 1.00 91.81 91 PHE A N 1
ATOM 779 C CA . PHE A 1 91 ? -6.992 -10.711 23.843 1.00 91.81 91 PHE A CA 1
ATOM 780 C C . PHE A 1 91 ? -5.695 -11.526 23.865 1.00 91.81 91 PHE A C 1
ATOM 782 O O . PHE A 1 91 ? -5.659 -12.643 24.387 1.00 91.81 91 PHE A O 1
ATOM 789 N N . VAL A 1 92 ? -4.606 -10.972 23.329 1.00 90.44 92 VAL A N 1
ATOM 790 C CA . VAL A 1 92 ? -3.321 -11.672 23.213 1.00 90.44 92 VAL A CA 1
ATOM 791 C C . VAL A 1 92 ? -2.361 -11.274 24.330 1.00 90.44 92 VAL A C 1
ATOM 793 O O . VAL A 1 92 ? -2.343 -10.132 24.770 1.00 90.44 92 VAL A O 1
ATOM 796 N N . LYS A 1 93 ? -1.513 -12.202 24.792 1.00 88.00 93 LYS A N 1
ATOM 797 C CA . LYS A 1 93 ? -0.517 -11.920 25.850 1.00 88.00 93 LYS A CA 1
ATOM 798 C C . LYS A 1 93 ? 0.889 -11.666 25.308 1.00 88.00 93 LYS A C 1
ATOM 800 O O . LYS A 1 93 ? 1.490 -10.657 25.651 1.00 88.00 93 LYS A O 1
ATOM 805 N N . ASN A 1 94 ? 1.381 -12.552 24.441 1.00 90.88 94 ASN A N 1
ATOM 806 C CA . ASN A 1 94 ? 2.790 -12.576 24.017 1.00 90.88 94 ASN A CA 1
ATOM 807 C C . ASN A 1 94 ? 3.027 -12.046 22.594 1.00 90.88 94 ASN A C 1
ATOM 809 O O . ASN A 1 94 ? 4.170 -11.949 22.164 1.00 90.88 94 ASN A O 1
ATOM 813 N N . ILE A 1 95 ? 1.960 -11.747 21.847 1.00 90.25 95 ILE A N 1
ATOM 814 C CA . ILE A 1 95 ? 2.030 -11.324 20.437 1.00 90.25 95 ILE A CA 1
ATOM 815 C C . ILE A 1 95 ? 1.395 -9.947 20.213 1.00 90.25 95 ILE A C 1
ATOM 817 O O . ILE A 1 95 ? 0.980 -9.630 19.105 1.00 90.25 95 ILE A O 1
ATOM 821 N N . LYS A 1 96 ? 1.307 -9.122 21.264 1.00 90.38 96 LYS A N 1
ATOM 822 C CA . LYS A 1 96 ? 0.677 -7.792 21.194 1.00 90.38 96 LYS A CA 1
ATOM 823 C C . LYS A 1 96 ? 1.309 -6.923 20.107 1.00 90.38 96 LYS A C 1
ATOM 825 O O . LYS A 1 96 ? 0.599 -6.317 19.321 1.00 90.38 96 LYS A O 1
ATOM 830 N N . GLU A 1 97 ? 2.632 -6.982 19.994 1.00 91.19 97 GLU A N 1
ATOM 831 C CA . GLU A 1 97 ? 3.428 -6.219 19.026 1.00 91.19 97 GLU A CA 1
ATOM 832 C C . GLU A 1 97 ? 3.618 -6.935 17.675 1.00 91.19 97 GLU A C 1
ATOM 834 O O . GLU A 1 97 ? 4.503 -6.571 16.901 1.00 91.19 97 GLU A O 1
ATOM 839 N N . ARG A 1 98 ? 2.831 -7.982 17.388 1.00 94.81 98 ARG A N 1
ATOM 840 C CA . ARG A 1 98 ? 2.837 -8.692 16.097 1.00 94.81 98 ARG A CA 1
ATOM 841 C C . ARG A 1 98 ? 1.822 -8.073 15.140 1.00 94.81 98 ARG A C 1
ATOM 843 O O . ARG A 1 98 ? 0.779 -8.653 14.835 1.00 94.81 98 ARG A O 1
ATOM 850 N N . TYR A 1 99 ? 2.152 -6.874 14.681 1.00 96.06 99 TYR A N 1
ATOM 851 C CA . TYR A 1 99 ? 1.404 -6.091 13.700 1.00 96.06 99 TYR A CA 1
ATOM 852 C C . TYR A 1 99 ? 1.266 -6.813 12.355 1.00 96.06 99 TYR A C 1
ATOM 854 O O . TYR A 1 99 ? 0.248 -6.661 11.685 1.00 96.06 99 TYR A O 1
ATOM 862 N N . ASP A 1 100 ? 2.237 -7.650 11.983 1.00 96.56 100 ASP A N 1
ATOM 863 C CA . ASP A 1 100 ? 2.144 -8.516 10.803 1.00 96.56 100 ASP A CA 1
ATOM 864 C C . ASP A 1 100 ? 0.964 -9.493 10.886 1.00 96.56 100 ASP A C 1
ATOM 866 O O . ASP A 1 100 ? 0.259 -9.712 9.903 1.00 96.56 100 ASP A O 1
ATOM 870 N N . ILE A 1 101 ? 0.705 -10.054 12.072 1.00 95.31 101 ILE A N 1
ATOM 871 C CA . ILE A 1 101 ? -0.423 -10.968 12.285 1.00 95.31 101 ILE A CA 1
ATOM 872 C C . ILE A 1 101 ? -1.744 -10.206 12.157 1.00 95.31 101 ILE A C 1
ATOM 874 O O . ILE A 1 101 ? -2.645 -10.667 11.461 1.00 95.31 101 ILE A O 1
ATOM 878 N N . LEU A 1 102 ? -1.844 -9.027 12.779 1.00 94.25 102 LEU A N 1
ATOM 879 C CA . LEU A 1 102 ? -3.017 -8.155 12.666 1.00 94.25 102 LEU A CA 1
ATOM 880 C C . LEU A 1 102 ? -3.322 -7.779 11.214 1.00 94.25 102 LEU A C 1
ATOM 882 O O . LEU A 1 102 ? -4.472 -7.875 10.785 1.00 94.25 102 LEU A O 1
ATOM 886 N N . TYR A 1 103 ? -2.294 -7.395 10.457 1.00 95.75 103 TYR A N 1
ATOM 887 C CA . TYR A 1 103 ? -2.433 -7.087 9.040 1.00 95.75 103 TYR A CA 1
ATOM 888 C C . TYR A 1 103 ? -2.969 -8.283 8.247 1.00 95.75 103 TYR A C 1
ATOM 890 O O . TYR A 1 103 ? -3.964 -8.153 7.538 1.00 95.75 103 TYR A O 1
ATOM 898 N N . ASN A 1 104 ? -2.368 -9.463 8.416 1.00 94.31 104 ASN A N 1
ATOM 899 C CA . ASN A 1 104 ? -2.786 -10.667 7.697 1.00 94.31 104 ASN A CA 1
ATOM 900 C C . ASN A 1 104 ? -4.224 -11.086 8.037 1.00 94.31 104 ASN A C 1
ATOM 902 O O . ASN A 1 104 ? -4.957 -11.525 7.152 1.00 94.31 104 ASN A O 1
ATOM 906 N N . LEU A 1 105 ? -4.652 -10.922 9.294 1.00 93.12 105 LEU A N 1
ATOM 907 C CA . LEU A 1 105 ? -6.043 -11.152 9.693 1.00 93.12 105 LEU A CA 1
ATOM 908 C C . LEU A 1 105 ? -6.996 -10.175 8.995 1.00 93.12 105 LEU A C 1
ATOM 910 O O . LEU A 1 105 ? -8.050 -10.580 8.520 1.00 93.12 105 LEU A O 1
ATOM 914 N N . ALA A 1 106 ? -6.629 -8.896 8.901 1.00 93.75 106 ALA A N 1
ATOM 915 C CA . ALA A 1 106 ? -7.440 -7.904 8.203 1.00 93.75 106 ALA A CA 1
ATOM 916 C C . ALA A 1 106 ? -7.545 -8.200 6.695 1.00 93.75 106 ALA A C 1
ATOM 918 O O . ALA A 1 106 ? -8.643 -8.146 6.145 1.00 93.75 106 ALA A O 1
ATOM 919 N N . VAL A 1 107 ? -6.438 -8.584 6.052 1.00 93.38 107 VAL A N 1
ATOM 920 C CA . VAL A 1 107 ? -6.420 -9.003 4.640 1.00 93.38 107 VAL A CA 1
ATOM 921 C C . VAL A 1 107 ? -7.263 -10.265 4.415 1.00 93.38 107 VAL A C 1
ATOM 923 O O . VAL A 1 107 ? -8.024 -10.336 3.456 1.00 93.38 107 VAL A O 1
ATOM 926 N N . THR A 1 108 ? -7.178 -11.248 5.311 1.00 91.44 108 THR A N 1
ATOM 927 C CA . THR A 1 108 ? -7.976 -12.481 5.204 1.00 91.44 108 THR A CA 1
ATOM 928 C C . THR A 1 108 ? -9.470 -12.182 5.295 1.00 91.44 108 THR A C 1
ATOM 930 O O . THR A 1 108 ? -10.252 -12.705 4.507 1.00 91.44 108 THR A O 1
ATOM 933 N N . ASP A 1 109 ? -9.877 -11.317 6.222 1.00 89.94 109 ASP A N 1
ATOM 934 C CA . ASP A 1 109 ? -11.285 -10.950 6.379 1.00 89.94 109 ASP A CA 1
ATOM 935 C C . ASP A 1 109 ? -11.839 -10.231 5.143 1.00 89.94 109 ASP A C 1
ATOM 937 O O . ASP A 1 109 ? -12.970 -10.503 4.750 1.00 89.94 109 ASP A O 1
ATOM 941 N N . ILE A 1 110 ? -11.061 -9.335 4.521 1.00 91.12 110 ILE A N 1
ATOM 942 C CA . ILE A 1 110 ? -11.544 -8.555 3.374 1.00 91.12 110 ILE A CA 1
ATOM 943 C C . ILE A 1 110 ? -11.591 -9.361 2.072 1.00 91.12 110 ILE A C 1
ATOM 945 O O . ILE A 1 110 ? -12.483 -9.139 1.266 1.00 91.12 110 ILE A O 1
ATOM 949 N N . ILE A 1 111 ? -10.677 -10.318 1.870 1.00 89.12 111 ILE A N 1
ATOM 950 C CA . ILE A 1 111 ? -10.660 -11.162 0.660 1.00 89.12 111 ILE A CA 1
ATOM 951 C C . ILE A 1 111 ? -11.894 -12.072 0.589 1.00 89.12 111 ILE A C 1
ATOM 953 O O . ILE A 1 111 ? -12.317 -12.443 -0.497 1.00 89.12 111 ILE A O 1
ATOM 957 N N . ASN A 1 112 ? -12.505 -12.401 1.730 1.00 84.00 112 ASN A N 1
ATOM 958 C CA . ASN A 1 112 ? -13.749 -13.174 1.776 1.00 84.00 112 ASN A CA 1
ATOM 959 C C . ASN A 1 112 ? -15.011 -12.320 1.522 1.00 84.00 112 ASN A C 1
ATOM 961 O O . ASN A 1 112 ? -16.120 -12.794 1.767 1.00 84.00 112 ASN A O 1
ATOM 965 N N . ASN A 1 113 ? -14.859 -11.062 1.096 1.00 84.62 113 ASN A N 1
ATOM 966 C CA . ASN A 1 113 ? -15.962 -10.181 0.731 1.00 84.62 113 ASN A CA 1
ATOM 967 C C . ASN A 1 113 ? -15.991 -9.976 -0.794 1.00 84.62 113 ASN A C 1
ATOM 969 O O . ASN A 1 113 ? -15.138 -9.285 -1.353 1.00 84.62 113 ASN A O 1
ATOM 973 N N . ASP A 1 114 ? -17.010 -10.544 -1.442 1.00 83.06 114 ASP A N 1
ATOM 974 C CA . ASP A 1 114 ? -17.190 -10.527 -2.900 1.00 83.06 114 ASP A CA 1
ATOM 975 C C . ASP A 1 114 ? -17.243 -9.103 -3.493 1.00 83.06 114 ASP A C 1
ATOM 977 O O . ASP A 1 114 ? -16.863 -8.895 -4.642 1.00 83.06 114 ASP A O 1
ATOM 981 N N . GLU A 1 115 ? -17.669 -8.089 -2.725 1.00 83.75 115 GLU A N 1
ATOM 982 C CA . GLU A 1 115 ? -17.780 -6.703 -3.215 1.00 83.75 115 GLU A CA 1
ATOM 983 C C . GLU A 1 115 ? -16.421 -6.047 -3.509 1.00 83.75 115 GLU A C 1
ATOM 985 O O . GLU A 1 115 ? -16.355 -5.029 -4.199 1.00 83.75 115 GLU A O 1
ATOM 990 N N . VAL A 1 116 ? -15.334 -6.598 -2.965 1.00 88.62 116 VAL A N 1
ATOM 991 C CA . VAL A 1 116 ? -13.986 -6.008 -3.022 1.00 88.62 116 VAL A CA 1
ATOM 992 C C . VAL A 1 116 ? -12.930 -6.990 -3.521 1.00 88.62 116 VAL A C 1
ATOM 994 O O . VAL A 1 116 ? -11.742 -6.656 -3.537 1.00 88.62 116 VAL A O 1
ATOM 997 N N . GLU A 1 117 ? -13.351 -8.180 -3.954 1.00 87.88 117 GLU A N 1
ATOM 998 C CA . GLU A 1 117 ? -12.475 -9.256 -4.425 1.00 87.88 117 GLU A CA 1
ATOM 999 C C . GLU A 1 117 ? -11.506 -8.757 -5.506 1.00 87.88 117 GLU A C 1
ATOM 1001 O O . GLU A 1 117 ? -10.295 -8.968 -5.408 1.00 87.88 117 GLU A O 1
ATOM 1006 N N . ASP A 1 118 ? -12.010 -8.001 -6.486 1.00 91.62 118 ASP A N 1
ATOM 1007 C CA . ASP A 1 118 ? -11.201 -7.483 -7.591 1.00 91.62 118 ASP A CA 1
ATOM 1008 C C . ASP A 1 118 ? -10.082 -6.539 -7.126 1.00 91.62 118 ASP A C 1
ATOM 1010 O O . ASP A 1 118 ? -8.984 -6.575 -7.682 1.00 91.62 118 ASP A O 1
ATOM 1014 N N . ILE A 1 119 ? -10.318 -5.735 -6.083 1.00 94.44 119 ILE A N 1
ATOM 1015 C CA . ILE A 1 119 ? -9.331 -4.793 -5.525 1.00 94.44 119 ILE A CA 1
ATOM 1016 C C . ILE A 1 119 ? -8.225 -5.555 -4.782 1.00 94.44 119 ILE A C 1
ATOM 1018 O O . ILE A 1 119 ? -7.045 -5.195 -4.857 1.00 94.44 119 ILE A O 1
ATOM 1022 N N . PHE A 1 120 ? -8.589 -6.614 -4.055 1.00 94.75 120 PHE A N 1
ATOM 1023 C CA . PHE A 1 120 ? -7.667 -7.359 -3.195 1.00 94.75 120 PHE A CA 1
ATOM 1024 C C . PHE A 1 120 ? -7.059 -8.603 -3.843 1.00 94.75 120 PHE A C 1
ATOM 1026 O O . PHE A 1 120 ? -6.191 -9.223 -3.221 1.00 94.75 120 PHE A O 1
ATOM 1033 N N . ARG A 1 121 ? -7.430 -8.913 -5.091 1.00 93.69 121 ARG A N 1
ATOM 1034 C CA . ARG A 1 121 ? -6.918 -10.051 -5.861 1.00 93.69 121 ARG A CA 1
ATOM 1035 C C . ARG A 1 121 ? -5.394 -10.162 -5.781 1.00 93.69 121 ARG A C 1
ATOM 1037 O O . ARG A 1 121 ? -4.664 -9.171 -5.911 1.00 93.69 121 ARG A O 1
ATOM 1044 N N . GLU A 1 122 ? -4.926 -11.386 -5.556 1.00 93.88 122 GLU A N 1
ATOM 1045 C CA . GLU A 1 122 ? -3.501 -11.706 -5.505 1.00 93.88 122 GLU A CA 1
ATOM 1046 C C . GLU A 1 122 ? -2.888 -11.643 -6.911 1.00 93.88 122 GLU A C 1
ATOM 1048 O O . GLU A 1 122 ? -3.467 -12.105 -7.897 1.00 93.88 122 GLU A O 1
ATOM 1053 N N . THR A 1 123 ? -1.712 -11.032 -7.004 1.00 95.19 123 THR A N 1
ATOM 1054 C CA . THR A 1 123 ? -0.961 -10.811 -8.242 1.00 95.19 123 THR A CA 1
ATOM 1055 C C . THR A 1 123 ? 0.531 -11.020 -8.005 1.00 95.19 123 THR A C 1
ATOM 1057 O O . THR A 1 123 ? 0.979 -11.131 -6.866 1.00 95.19 123 THR A O 1
ATOM 1060 N N . ASP A 1 124 ? 1.341 -10.992 -9.066 1.00 95.75 124 ASP A N 1
ATOM 1061 C CA . ASP A 1 124 ? 2.803 -11.076 -8.926 1.00 95.75 124 ASP A CA 1
ATOM 1062 C C . ASP A 1 124 ? 3.385 -9.965 -8.036 1.00 95.75 124 ASP A C 1
ATOM 1064 O O . ASP A 1 124 ? 4.424 -10.147 -7.399 1.00 95.75 124 ASP A O 1
ATOM 1068 N N . TYR A 1 125 ? 2.705 -8.819 -7.961 1.00 96.44 125 TYR A N 1
ATOM 1069 C CA . TYR A 1 125 ? 3.089 -7.701 -7.104 1.00 96.44 125 TYR A CA 1
ATOM 1070 C C . TYR A 1 125 ? 2.947 -8.009 -5.604 1.00 96.44 125 TYR A C 1
ATOM 1072 O O . TYR A 1 125 ? 3.534 -7.308 -4.780 1.00 96.44 125 TYR A O 1
ATOM 1080 N N . ASP A 1 126 ? 2.223 -9.072 -5.240 1.00 94.75 126 ASP A N 1
ATOM 1081 C CA . ASP A 1 126 ? 2.029 -9.513 -3.856 1.00 94.75 126 ASP A CA 1
ATOM 1082 C C . ASP A 1 126 ? 3.137 -10.468 -3.359 1.00 94.75 126 ASP A C 1
ATOM 1084 O O . ASP A 1 126 ? 3.079 -11.011 -2.255 1.00 94.75 126 ASP A O 1
ATOM 1088 N N . MET A 1 127 ? 4.205 -10.656 -4.147 1.00 94.50 127 MET A N 1
ATOM 1089 C CA . MET A 1 127 ? 5.335 -11.518 -3.776 1.00 94.50 127 MET A CA 1
ATOM 1090 C C . MET A 1 127 ? 6.149 -11.013 -2.567 1.00 94.50 127 MET A C 1
ATOM 1092 O O . MET A 1 127 ? 6.976 -11.751 -2.018 1.00 94.50 127 MET A O 1
ATOM 1096 N N . TYR A 1 128 ? 5.971 -9.748 -2.177 1.00 95.25 128 TYR A N 1
ATOM 1097 C CA . TYR A 1 128 ? 6.673 -9.113 -1.064 1.00 95.25 128 TYR A CA 1
ATOM 1098 C C . TYR A 1 128 ? 5.838 -9.203 0.210 1.00 95.25 128 TYR A C 1
ATOM 1100 O O . TYR A 1 128 ? 4.721 -8.713 0.276 1.00 95.25 128 TYR A O 1
ATOM 1108 N N . LYS A 1 129 ? 6.378 -9.791 1.275 1.00 93.50 129 LYS A N 1
ATOM 1109 C CA . LYS A 1 129 ? 5.601 -9.980 2.507 1.00 93.50 129 LYS A CA 1
ATOM 1110 C C . LYS A 1 129 ? 5.583 -8.721 3.363 1.00 93.50 129 LYS A C 1
ATOM 1112 O O . LYS A 1 129 ? 6.640 -8.236 3.738 1.00 93.50 129 LYS A O 1
ATOM 1117 N N . ILE A 1 130 ? 4.411 -8.260 3.788 1.00 97.19 130 ILE A N 1
ATOM 1118 C CA . ILE A 1 130 ? 4.329 -7.229 4.829 1.00 97.19 130 ILE A CA 1
ATOM 1119 C C . ILE A 1 130 ? 4.709 -7.852 6.173 1.00 97.19 130 ILE A C 1
ATOM 1121 O O . ILE A 1 130 ? 3.934 -8.584 6.787 1.00 97.19 130 ILE A O 1
ATOM 1125 N N . ASP A 1 131 ? 5.938 -7.591 6.603 1.00 96.38 131 ASP A N 1
ATOM 1126 C CA . ASP A 1 131 ? 6.448 -8.066 7.880 1.00 96.38 131 ASP A CA 1
ATOM 1127 C C . ASP A 1 131 ? 6.132 -7.104 9.028 1.00 96.38 131 ASP A C 1
ATOM 1129 O O . ASP A 1 131 ? 5.466 -6.081 8.854 1.00 96.38 131 ASP A O 1
ATOM 1133 N N . ASN A 1 132 ? 6.595 -7.445 10.232 1.00 97.50 132 ASN A N 1
ATOM 1134 C CA . ASN A 1 132 ? 6.190 -6.722 11.431 1.00 97.50 132 ASN A CA 1
ATOM 1135 C C . ASN A 1 132 ? 6.620 -5.250 11.419 1.00 97.50 132 ASN A C 1
ATOM 1137 O O . ASN A 1 132 ? 5.897 -4.403 11.929 1.00 97.50 132 ASN A O 1
ATOM 1141 N N . GLU A 1 133 ? 7.773 -4.932 10.828 1.00 97.75 133 GLU A N 1
ATOM 1142 C CA . GLU A 1 133 ? 8.261 -3.555 10.726 1.00 97.75 133 GLU A CA 1
ATOM 1143 C C . GLU A 1 133 ? 7.380 -2.723 9.789 1.00 97.75 133 GLU A C 1
ATOM 1145 O O . GLU A 1 133 ? 6.941 -1.631 10.152 1.00 97.75 133 GLU A O 1
ATOM 1150 N N . LEU A 1 134 ? 7.090 -3.252 8.598 1.00 98.25 134 LEU A N 1
ATOM 1151 C CA . LEU A 1 134 ? 6.250 -2.578 7.610 1.00 98.25 134 LEU A CA 1
ATOM 1152 C C . LEU A 1 134 ? 4.816 -2.413 8.119 1.00 98.25 134 LEU A C 1
ATOM 1154 O O . LEU A 1 134 ? 4.259 -1.317 8.035 1.00 98.25 134 LEU A O 1
ATOM 1158 N N . ALA A 1 135 ? 4.251 -3.469 8.711 1.00 97.75 135 ALA A N 1
ATOM 1159 C CA . ALA A 1 135 ? 2.935 -3.429 9.338 1.00 97.75 135 ALA A CA 1
ATOM 1160 C C . ALA A 1 135 ? 2.889 -2.404 10.479 1.00 97.75 135 ALA A C 1
ATOM 1162 O O . ALA A 1 135 ? 1.959 -1.607 10.553 1.00 97.75 135 ALA A O 1
ATOM 1163 N N . HIS A 1 136 ? 3.914 -2.371 11.335 1.00 97.44 136 HIS A N 1
ATOM 1164 C CA . HIS A 1 136 ? 4.010 -1.405 12.426 1.00 97.44 136 HIS A CA 1
ATOM 1165 C C . HIS A 1 136 ? 4.016 0.042 11.916 1.00 97.44 136 HIS A C 1
ATOM 1167 O O . HIS A 1 136 ? 3.300 0.875 12.465 1.00 97.44 136 HIS A O 1
ATOM 1173 N N . ILE A 1 137 ? 4.782 0.355 10.860 1.00 97.94 137 ILE A N 1
ATOM 1174 C CA . ILE A 1 137 ? 4.841 1.712 10.289 1.00 97.94 137 ILE A CA 1
ATOM 1175 C C . ILE A 1 137 ? 3.449 2.203 9.897 1.00 97.94 137 ILE A C 1
ATOM 1177 O O . ILE A 1 137 ? 3.072 3.314 10.268 1.00 97.94 137 ILE A O 1
ATOM 1181 N N . ILE A 1 138 ? 2.707 1.392 9.147 1.00 96.44 138 ILE A N 1
ATOM 1182 C CA . ILE A 1 138 ? 1.446 1.827 8.547 1.00 96.44 138 ILE A CA 1
ATOM 1183 C C . ILE A 1 138 ? 0.266 1.721 9.516 1.00 96.44 138 ILE A C 1
ATOM 1185 O O . ILE A 1 138 ? -0.552 2.634 9.560 1.00 96.44 138 ILE A O 1
ATOM 1189 N N . ILE A 1 139 ? 0.206 0.683 10.361 1.00 96.75 139 ILE A N 1
ATOM 1190 C CA . ILE A 1 139 ? -0.854 0.541 11.372 1.00 96.75 139 ILE A CA 1
ATOM 1191 C C . ILE A 1 139 ? -0.730 1.652 12.413 1.00 96.75 139 ILE A C 1
ATOM 1193 O O . ILE A 1 139 ? -1.686 2.392 12.629 1.00 96.75 139 ILE A O 1
ATOM 1197 N N . ASN A 1 140 ? 0.453 1.844 13.009 1.00 95.81 140 ASN A N 1
ATOM 1198 C CA . ASN A 1 140 ? 0.618 2.906 14.004 1.00 95.81 140 ASN A CA 1
ATOM 1199 C C . ASN A 1 140 ? 0.585 4.300 13.377 1.00 95.81 140 ASN A C 1
ATOM 1201 O O . ASN A 1 140 ? 0.091 5.232 14.006 1.00 95.81 140 ASN A O 1
ATOM 1205 N N . GLY A 1 141 ? 1.050 4.447 12.134 1.00 95.00 141 GLY A N 1
ATOM 1206 C CA . GLY A 1 141 ? 0.918 5.696 11.389 1.00 95.00 141 GLY A CA 1
ATOM 1207 C C . GLY A 1 141 ? -0.535 6.085 11.106 1.00 95.00 141 GLY A C 1
ATOM 1208 O O . GLY A 1 141 ? -0.822 7.266 10.986 1.00 95.00 141 GLY A O 1
ATOM 1209 N N . PHE A 1 142 ? -1.469 5.134 11.045 1.00 95.50 142 PHE A N 1
ATOM 1210 C CA . PHE A 1 142 ? -2.888 5.397 10.769 1.00 95.50 142 PHE A CA 1
ATOM 1211 C C . PHE A 1 142 ? -3.823 5.153 11.951 1.00 95.50 142 PHE A C 1
ATOM 1213 O O . PHE A 1 142 ? -5.042 5.232 11.786 1.00 95.50 142 PHE A O 1
ATOM 1220 N N . LEU A 1 143 ? -3.278 4.894 13.140 1.00 93.25 143 LEU A N 1
ATOM 1221 C CA . LEU A 1 143 ? -4.043 4.440 14.302 1.00 93.25 143 LEU A CA 1
ATOM 1222 C C . LEU A 1 143 ? -5.179 5.396 14.696 1.00 93.25 143 LEU A C 1
ATOM 1224 O O . LEU A 1 143 ? -6.258 4.950 15.095 1.00 93.25 143 LEU A O 1
ATOM 1228 N N . ASP A 1 144 ? -4.915 6.697 14.562 1.00 90.44 144 ASP A N 1
ATOM 1229 C CA . ASP A 1 144 ? -5.795 7.801 14.965 1.00 90.44 144 ASP A CA 1
ATOM 1230 C C . ASP A 1 144 ? -6.469 8.515 13.790 1.00 90.44 144 ASP A C 1
ATOM 1232 O O . ASP A 1 144 ? -7.170 9.511 13.974 1.00 90.44 144 ASP A O 1
ATOM 1236 N N . VAL A 1 145 ? -6.256 8.023 12.571 1.00 93.81 145 VAL A N 1
ATOM 1237 C CA . VAL A 1 145 ? -6.879 8.587 11.378 1.00 93.81 145 VAL A CA 1
ATOM 1238 C C . VAL A 1 145 ? -8.249 7.946 11.194 1.00 93.81 145 VAL A C 1
ATOM 1240 O O . VAL A 1 145 ? -8.353 6.730 11.056 1.00 93.81 145 VAL A O 1
ATOM 1243 N N . ASP A 1 146 ? -9.292 8.777 11.155 1.00 93.25 146 ASP A N 1
ATOM 1244 C CA . ASP A 1 146 ? -10.650 8.361 10.793 1.00 93.25 146 ASP A CA 1
ATOM 1245 C C . ASP A 1 146 ? -10.779 8.267 9.264 1.00 93.25 146 ASP A C 1
ATOM 1247 O O . ASP A 1 146 ? -10.872 9.286 8.560 1.00 93.25 146 ASP A O 1
ATOM 1251 N N . PHE A 1 147 ? -10.764 7.037 8.748 1.00 95.12 147 PHE A N 1
ATOM 1252 C CA . PHE A 1 147 ? -10.913 6.758 7.323 1.00 95.12 147 PHE A CA 1
ATOM 1253 C C . PHE A 1 147 ? -12.372 6.796 6.861 1.00 95.12 147 PHE A C 1
ATOM 1255 O O . PHE A 1 147 ? -12.609 6.955 5.670 1.00 95.12 147 PHE A O 1
ATOM 1262 N N . SER A 1 148 ? -13.368 6.758 7.754 1.00 93.06 148 SER A N 1
ATOM 1263 C CA . SER A 1 148 ? -14.785 6.796 7.343 1.00 93.06 148 SER A CA 1
ATOM 1264 C C . SER A 1 148 ? -15.159 8.067 6.566 1.00 93.06 148 SER A C 1
ATOM 1266 O O . SER A 1 148 ? -16.117 8.066 5.796 1.00 93.06 148 SER A O 1
ATOM 1268 N N . ARG A 1 149 ? -14.360 9.129 6.737 1.00 91.12 149 ARG A N 1
ATOM 1269 C CA . ARG A 1 149 ? -14.497 10.445 6.096 1.00 91.12 149 ARG A CA 1
ATOM 1270 C C . ARG A 1 149 ? -13.495 10.702 4.968 1.00 91.12 149 ARG A C 1
ATOM 1272 O O . ARG A 1 149 ? -13.279 11.859 4.638 1.00 91.12 149 ARG A O 1
ATOM 1279 N N . ILE A 1 150 ? -12.766 9.686 4.509 1.00 93.88 150 ILE A N 1
ATOM 1280 C CA . ILE A 1 150 ? -11.904 9.811 3.326 1.00 93.88 150 ILE A CA 1
ATOM 1281 C C . ILE A 1 150 ? -12.775 9.586 2.090 1.00 93.88 150 ILE A C 1
ATOM 1283 O O . ILE A 1 150 ? -13.438 8.549 1.975 1.00 93.88 150 ILE A O 1
ATOM 1287 N N . GLU A 1 151 ? -12.776 10.570 1.199 1.00 94.06 151 GLU A N 1
ATOM 1288 C CA . GLU A 1 151 ? -13.488 10.542 -0.079 1.00 94.06 151 GLU A CA 1
ATOM 1289 C C . GLU A 1 151 ? -12.540 10.216 -1.242 1.00 94.06 151 GLU A C 1
ATOM 1291 O O . GLU A 1 151 ? -11.318 10.178 -1.089 1.00 94.06 151 GLU A O 1
ATOM 1296 N N . ASP A 1 152 ? -13.093 9.984 -2.431 1.00 95.12 152 ASP A N 1
ATOM 1297 C CA . ASP A 1 152 ? -12.289 9.624 -3.603 1.00 95.12 152 ASP A CA 1
ATOM 1298 C C . ASP A 1 152 ? -11.306 10.738 -3.996 1.00 95.12 152 ASP A C 1
ATOM 1300 O O . ASP A 1 152 ? -10.182 10.442 -4.395 1.00 95.12 152 ASP A O 1
ATOM 1304 N N . GLU A 1 153 ? -11.667 12.019 -3.835 1.00 95.50 153 GLU A N 1
ATOM 1305 C CA . GLU A 1 153 ? -10.734 13.123 -4.117 1.00 95.50 153 GLU A CA 1
ATOM 1306 C C . GLU A 1 153 ? -9.565 13.154 -3.120 1.00 95.50 153 GLU A C 1
ATOM 1308 O O . GLU A 1 153 ? -8.431 13.397 -3.530 1.00 95.50 153 GLU A O 1
ATOM 1313 N N . ASP A 1 154 ? -9.797 12.801 -1.849 1.00 96.00 154 ASP A N 1
ATOM 1314 C CA . ASP A 1 154 ? -8.727 12.662 -0.852 1.00 96.00 154 ASP A CA 1
ATOM 1315 C C . ASP A 1 154 ? -7.754 11.538 -1.250 1.00 96.00 154 ASP A C 1
ATOM 1317 O O . ASP A 1 154 ? -6.534 11.694 -1.158 1.00 96.00 154 ASP A O 1
ATOM 1321 N N . LEU A 1 155 ? -8.279 10.395 -1.718 1.00 96.44 155 LEU A N 1
ATOM 1322 C CA . LEU A 1 155 ? -7.459 9.282 -2.210 1.00 96.44 155 LEU A CA 1
ATOM 1323 C C . LEU A 1 155 ? -6.619 9.704 -3.415 1.00 96.44 155 LEU A C 1
ATOM 1325 O O . LEU A 1 155 ? -5.421 9.414 -3.458 1.00 96.44 155 LEU A O 1
ATOM 1329 N N . LYS A 1 156 ? -7.224 10.417 -4.372 1.00 95.69 156 LYS A N 1
ATOM 1330 C CA . LYS A 1 156 ? -6.510 10.959 -5.534 1.00 95.69 156 LYS A CA 1
ATOM 1331 C C . LYS A 1 156 ? -5.413 11.916 -5.108 1.00 95.69 156 LYS A C 1
ATOM 1333 O O . LYS A 1 156 ? -4.317 11.839 -5.653 1.00 95.69 156 LYS A O 1
ATOM 1338 N N . GLU A 1 157 ? -5.682 12.811 -4.163 1.00 96.44 157 GLU A N 1
ATOM 1339 C CA . GLU A 1 157 ? -4.694 13.774 -3.677 1.00 96.44 157 GLU A CA 1
ATOM 1340 C C . GLU A 1 157 ? -3.511 13.067 -3.004 1.00 96.44 157 GLU A C 1
ATOM 1342 O O . GLU A 1 157 ? -2.364 13.303 -3.386 1.00 96.44 157 GLU A O 1
ATOM 1347 N N . VAL A 1 158 ? -3.773 12.112 -2.104 1.00 97.50 158 VAL A N 1
ATOM 1348 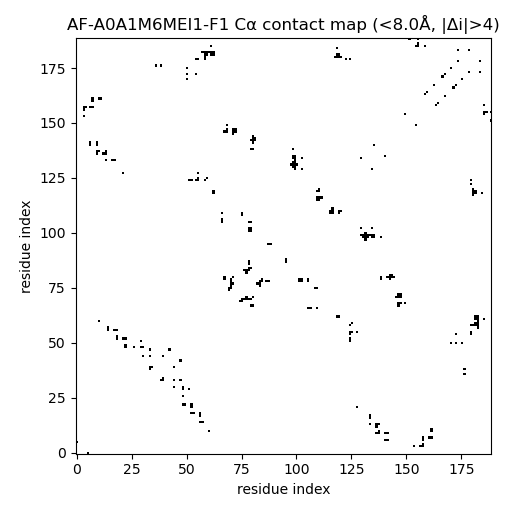C CA . VAL A 1 158 ? -2.726 11.278 -1.488 1.00 97.50 158 VAL A CA 1
ATOM 1349 C C . VAL A 1 158 ? -1.875 10.588 -2.559 1.00 97.50 158 VAL A C 1
ATOM 1351 O O . VAL A 1 158 ? -0.645 10.627 -2.494 1.00 97.50 158 VAL A O 1
ATOM 1354 N N . PHE A 1 159 ? -2.504 9.978 -3.569 1.00 96.62 159 PHE A N 1
ATOM 1355 C CA . PHE A 1 159 ? -1.779 9.250 -4.613 1.00 96.62 159 PHE A CA 1
ATOM 1356 C C . PHE A 1 159 ? -1.041 10.154 -5.599 1.00 96.62 159 PHE A C 1
ATOM 1358 O O . PHE A 1 159 ? 0.043 9.789 -6.049 1.00 96.62 159 PHE A O 1
ATOM 1365 N N . ARG A 1 160 ? -1.549 11.360 -5.870 1.00 95.62 160 ARG A N 1
ATOM 1366 C CA . ARG A 1 160 ? -0.820 12.397 -6.617 1.00 95.62 160 ARG A CA 1
ATOM 1367 C C . ARG A 1 160 ? 0.437 12.854 -5.877 1.00 95.62 160 ARG A C 1
ATOM 1369 O O . ARG A 1 160 ? 1.395 13.230 -6.542 1.00 95.62 160 ARG A O 1
ATOM 1376 N N . ASN A 1 161 ? 0.459 12.796 -4.545 1.00 96.50 161 ASN A N 1
ATOM 1377 C CA . ASN A 1 161 ? 1.635 13.178 -3.764 1.00 96.50 161 ASN A CA 1
ATOM 1378 C C . ASN A 1 161 ? 2.709 12.076 -3.742 1.00 96.50 161 ASN A C 1
ATOM 1380 O O . ASN A 1 161 ? 3.883 12.365 -3.949 1.00 96.50 161 ASN A O 1
ATOM 1384 N N . ILE A 1 162 ? 2.330 10.805 -3.541 1.00 96.94 162 ILE A N 1
ATOM 1385 C CA . ILE A 1 162 ? 3.296 9.681 -3.463 1.00 96.94 162 ILE A CA 1
ATOM 1386 C C . ILE A 1 162 ? 3.705 9.098 -4.829 1.00 96.94 162 ILE A C 1
ATOM 1388 O O . ILE A 1 162 ? 4.653 8.302 -4.909 1.00 96.94 162 ILE A O 1
ATOM 1392 N N . TYR A 1 163 ? 2.961 9.456 -5.879 1.00 95.88 163 TYR A N 1
ATOM 1393 C CA . TYR A 1 163 ? 3.223 9.141 -7.282 1.00 95.88 163 TYR A CA 1
ATOM 1394 C C . TYR A 1 163 ? 2.955 10.390 -8.152 1.00 95.88 163 TYR A C 1
ATOM 1396 O O . TYR A 1 163 ? 1.901 10.510 -8.793 1.00 95.88 163 TYR A O 1
ATOM 1404 N N . PRO A 1 164 ? 3.885 11.364 -8.125 1.00 93.50 164 PRO A N 1
ATOM 1405 C CA . PRO A 1 164 ? 3.717 12.666 -8.765 1.00 93.50 164 PRO A CA 1
ATOM 1406 C C . PRO A 1 164 ? 3.698 12.590 -10.296 1.00 93.50 164 PRO A C 1
ATOM 1408 O O . PRO A 1 164 ? 3.874 11.536 -10.904 1.00 93.50 164 PRO A O 1
ATOM 1411 N N . LEU A 1 165 ? 3.355 13.711 -10.942 1.00 90.94 165 LEU A N 1
ATOM 1412 C CA . LEU A 1 165 ? 3.118 13.760 -12.391 1.00 90.94 165 LEU A CA 1
ATOM 1413 C C . LEU A 1 165 ? 4.357 13.390 -13.220 1.00 90.94 165 LEU A C 1
ATOM 1415 O O . LEU A 1 165 ? 4.236 12.637 -14.175 1.00 90.94 165 LEU A O 1
ATOM 1419 N N . ASP A 1 166 ? 5.528 13.875 -12.830 1.00 89.88 166 ASP A N 1
ATOM 1420 C CA . ASP A 1 166 ? 6.810 13.546 -13.456 1.00 89.88 166 ASP A CA 1
ATOM 1421 C C . ASP A 1 166 ? 7.090 12.037 -13.410 1.00 89.88 166 ASP A C 1
ATOM 1423 O O . ASP A 1 166 ? 7.414 11.426 -14.428 1.00 89.88 166 ASP A O 1
ATOM 1427 N N . GLU A 1 167 ? 6.869 11.404 -12.255 1.00 91.88 167 GLU A N 1
ATOM 1428 C CA . GLU A 1 167 ? 7.012 9.954 -12.117 1.00 91.88 167 GLU A CA 1
ATOM 1429 C C . GLU A 1 167 ? 5.930 9.195 -12.913 1.00 91.88 167 GLU A C 1
ATOM 1431 O O . GLU A 1 167 ? 6.184 8.113 -13.450 1.00 91.88 167 GLU A O 1
ATOM 1436 N N . ARG A 1 168 ? 4.720 9.755 -13.023 1.00 89.19 168 ARG A N 1
ATOM 1437 C CA . ARG A 1 168 ? 3.628 9.208 -13.843 1.00 89.19 168 ARG A CA 1
ATOM 1438 C C . ARG A 1 168 ? 3.964 9.189 -15.322 1.00 89.19 168 ARG A C 1
ATOM 1440 O O . ARG A 1 168 ? 3.799 8.150 -15.955 1.00 89.19 168 ARG A O 1
ATOM 1447 N N . GLU A 1 169 ? 4.465 10.300 -15.842 1.00 89.50 169 GLU A N 1
ATOM 1448 C CA . GLU A 1 169 ? 4.860 10.437 -17.242 1.00 89.50 169 GLU A CA 1
ATOM 1449 C C . GLU A 1 169 ? 6.067 9.556 -17.581 1.00 89.50 169 GLU A C 1
ATOM 1451 O O . GLU A 1 169 ? 6.094 8.932 -18.639 1.00 89.50 169 GLU A O 1
ATOM 1456 N N . GLU A 1 170 ? 7.048 9.451 -16.678 1.00 89.38 170 GLU A N 1
ATOM 1457 C CA . GLU A 1 170 ? 8.241 8.633 -16.911 1.00 89.38 170 GLU A CA 1
ATOM 1458 C C . GLU A 1 170 ? 7.942 7.129 -16.842 1.00 89.38 170 GLU A C 1
ATOM 1460 O O . GLU A 1 170 ? 8.385 6.356 -17.700 1.00 89.38 170 GLU A O 1
ATOM 1465 N N . LYS A 1 171 ? 7.230 6.696 -15.791 1.00 89.69 171 LYS A N 1
ATOM 1466 C CA . LYS A 1 171 ? 7.068 5.267 -15.489 1.00 89.69 171 LYS A CA 1
ATOM 1467 C C . LYS A 1 171 ? 5.849 4.640 -16.147 1.00 89.69 171 LYS A C 1
ATOM 1469 O O . LYS A 1 171 ? 5.879 3.440 -16.417 1.00 89.69 171 LYS A O 1
ATOM 1474 N N . ASN A 1 172 ? 4.800 5.435 -16.361 1.00 88.88 172 ASN A N 1
ATOM 1475 C CA . ASN A 1 172 ? 3.512 5.049 -16.933 1.00 88.88 172 ASN A CA 1
ATOM 1476 C C . ASN A 1 172 ? 3.005 3.688 -16.422 1.00 88.88 172 ASN A C 1
ATOM 1478 O O . ASN A 1 172 ? 2.857 2.725 -17.177 1.00 88.88 172 ASN A O 1
ATOM 1482 N N . PHE A 1 173 ? 2.800 3.570 -15.104 1.00 93.06 173 PHE A N 1
ATOM 1483 C CA . PHE A 1 173 ? 2.540 2.268 -14.485 1.00 93.06 173 PHE A CA 1
ATOM 1484 C C . PHE A 1 173 ? 1.254 1.577 -14.952 1.00 93.06 173 PHE A C 1
ATOM 1486 O O . PHE A 1 173 ? 1.173 0.354 -14.833 1.00 93.06 173 PHE A O 1
ATOM 1493 N N . SER A 1 174 ? 0.298 2.314 -15.516 1.00 86.06 174 SER A N 1
ATOM 1494 C CA . SER A 1 174 ? -0.897 1.758 -16.164 1.00 86.06 174 SER A CA 1
ATOM 1495 C C . SER A 1 174 ? -0.562 0.856 -17.358 1.00 86.06 174 SER A C 1
ATOM 1497 O O . SER A 1 174 ? -1.287 -0.097 -17.622 1.00 86.06 174 SER A O 1
ATOM 1499 N N . GLU A 1 175 ? 0.549 1.111 -18.053 1.00 88.12 175 GLU A N 1
ATOM 1500 C CA . GLU A 1 175 ? 1.025 0.306 -19.190 1.00 88.12 175 GLU A CA 1
ATOM 1501 C C . GLU A 1 175 ? 2.175 -0.645 -18.814 1.00 88.12 175 GLU A C 1
ATOM 1503 O O . GLU A 1 175 ? 2.558 -1.530 -19.588 1.00 88.12 175 GLU A O 1
ATOM 1508 N N . PHE A 1 176 ? 2.741 -0.483 -17.616 1.00 92.69 176 PHE A N 1
ATOM 1509 C CA . PHE A 1 176 ? 3.838 -1.308 -17.128 1.00 92.69 176 PHE A CA 1
ATOM 1510 C C . PHE A 1 176 ? 3.347 -2.648 -16.565 1.00 92.69 176 PHE A C 1
ATOM 1512 O O . PHE A 1 176 ? 2.806 -2.708 -15.459 1.00 92.69 176 PHE A O 1
ATOM 1519 N N . TYR A 1 177 ? 3.661 -3.732 -17.278 1.00 93.69 177 TYR A N 1
ATOM 1520 C CA . TYR A 1 177 ? 3.366 -5.116 -16.883 1.00 93.69 177 TYR A CA 1
ATOM 1521 C C . TYR A 1 177 ? 1.878 -5.336 -16.509 1.00 93.69 177 TYR A C 1
ATOM 1523 O O . TYR A 1 177 ? 1.020 -4.553 -16.906 1.00 93.69 177 TYR A O 1
ATOM 1531 N N . LEU A 1 178 ? 1.539 -6.449 -15.851 1.00 94.69 178 LEU A N 1
ATOM 1532 C CA . LEU A 1 178 ? 0.170 -6.808 -15.475 1.00 94.69 178 LEU A CA 1
ATOM 1533 C C . LEU A 1 178 ? -0.503 -5.740 -14.592 1.00 94.69 178 LEU A C 1
ATOM 1535 O O . LEU A 1 178 ? 0.129 -4.819 -14.074 1.00 94.69 178 LEU A O 1
ATOM 1539 N N . SER A 1 179 ? -1.815 -5.882 -14.408 1.00 94.38 179 SER A N 1
ATOM 1540 C CA . SER A 1 179 ? -2.593 -5.015 -13.521 1.00 94.38 179 SER A CA 1
ATOM 1541 C C . SER A 1 179 ? -2.157 -5.167 -12.059 1.00 94.38 179 SER A C 1
ATOM 1543 O O . SER A 1 179 ? -1.904 -6.280 -11.593 1.00 94.38 179 SER A O 1
ATOM 1545 N N . ALA A 1 180 ? -2.084 -4.039 -11.349 1.00 96.88 180 ALA A N 1
ATOM 1546 C CA . ALA A 1 180 ? -1.952 -3.956 -9.896 1.00 96.88 180 ALA A CA 1
ATOM 1547 C C . ALA A 1 180 ? -3.298 -3.461 -9.336 1.00 96.88 180 ALA A C 1
ATOM 1549 O O . A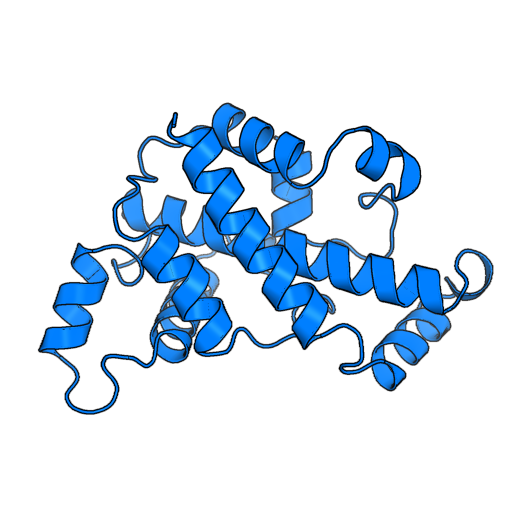LA A 1 180 ? -3.496 -2.250 -9.248 1.00 96.88 180 ALA A O 1
ATOM 1550 N N . PRO A 1 181 ? -4.246 -4.355 -8.999 1.00 96.38 181 PRO A N 1
ATOM 1551 C CA . PRO A 1 181 ? -5.668 -4.010 -8.996 1.00 96.38 181 PRO A CA 1
ATOM 1552 C C . PRO A 1 181 ? -6.058 -2.868 -8.057 1.00 96.38 181 PRO A C 1
ATOM 1554 O O . PRO A 1 181 ? -6.791 -1.971 -8.462 1.00 96.38 181 PRO A O 1
ATOM 1557 N N . ALA A 1 182 ? -5.532 -2.846 -6.830 1.00 97.19 182 ALA A N 1
ATOM 1558 C CA . ALA A 1 182 ? -5.846 -1.779 -5.885 1.00 97.19 182 ALA A CA 1
ATOM 1559 C C . ALA A 1 182 ? -5.274 -0.432 -6.334 1.00 97.19 182 ALA A C 1
ATOM 1561 O O . ALA A 1 182 ? -5.924 0.603 -6.199 1.00 97.19 182 ALA A O 1
ATOM 1562 N N . PHE A 1 183 ? -4.057 -0.436 -6.875 1.00 97.25 183 PHE A N 1
ATOM 1563 C CA . PHE A 1 183 ? -3.448 0.781 -7.390 1.00 97.25 183 PHE A CA 1
ATOM 1564 C C . PHE A 1 183 ? -4.155 1.282 -8.653 1.00 97.25 183 PHE A C 1
ATOM 1566 O O . PHE A 1 183 ? -4.490 2.461 -8.734 1.00 97.25 183 PHE A O 1
ATOM 1573 N N . ASP A 1 184 ? -4.450 0.386 -9.593 1.00 95.56 184 ASP A N 1
ATOM 1574 C CA . ASP A 1 184 ? -5.161 0.707 -10.830 1.00 95.56 184 ASP A CA 1
ATOM 1575 C C . ASP A 1 184 ? -6.569 1.248 -10.535 1.00 95.56 184 ASP A C 1
ATOM 1577 O O . ASP A 1 184 ? -6.996 2.214 -11.166 1.00 95.56 184 ASP A O 1
ATOM 1581 N N . TYR A 1 185 ? -7.255 0.697 -9.526 1.00 95.69 185 TYR A N 1
ATOM 1582 C CA . TYR A 1 185 ? -8.544 1.212 -9.069 1.00 95.69 185 TYR A CA 1
ATOM 1583 C C . TYR A 1 185 ? -8.430 2.678 -8.632 1.00 95.69 185 TYR A C 1
ATOM 1585 O O . TYR A 1 185 ? -9.207 3.509 -9.096 1.00 95.69 185 TYR A O 1
ATOM 1593 N N . ILE A 1 186 ? -7.427 3.036 -7.819 1.00 94.44 186 ILE A N 1
ATOM 1594 C CA . ILE A 1 186 ? -7.217 4.434 -7.396 1.00 94.44 186 ILE A CA 1
ATOM 1595 C C . ILE A 1 186 ? -6.930 5.351 -8.584 1.00 94.44 186 ILE A C 1
ATOM 1597 O O . ILE A 1 186 ? -7.423 6.476 -8.616 1.00 94.44 186 ILE A O 1
ATOM 1601 N N . LEU A 1 187 ? -6.152 4.889 -9.565 1.00 91.12 187 LEU A N 1
ATOM 1602 C CA . LEU A 1 187 ? -5.875 5.670 -10.773 1.00 91.12 187 LEU A CA 1
ATOM 1603 C C . LEU A 1 187 ? -7.123 5.889 -11.646 1.00 91.12 187 LEU A C 1
ATOM 1605 O O . LEU A 1 187 ? -7.118 6.805 -12.467 1.00 91.12 187 LEU A O 1
ATOM 1609 N N . SER A 1 188 ? -8.161 5.063 -11.480 1.00 91.62 188 SER A N 1
ATOM 1610 C CA . SER A 1 188 ? -9.419 5.141 -12.234 1.00 91.62 188 SER A CA 1
ATOM 1611 C C . SER A 1 188 ? -10.518 5.986 -11.579 1.00 91.62 188 SER A C 1
ATOM 1613 O O . SER A 1 188 ? -11.515 6.269 -12.244 1.00 91.62 188 SER A O 1
ATOM 1615 N N . LEU A 1 189 ? -10.344 6.382 -10.310 1.00 90.50 189 LEU A N 1
ATOM 1616 C CA . LEU A 1 189 ? -11.278 7.255 -9.590 1.00 90.50 189 LEU A CA 1
ATOM 1617 C C . LEU A 1 189 ? -11.375 8.629 -10.258 1.00 90.50 189 LEU A C 1
ATOM 1619 O O . LEU A 1 189 ? -12.492 9.193 -10.301 1.00 90.50 189 LEU A O 1
#